Protein 5VRQ (pdb70)

Secondary structure (P-SEA, 3-state):
caaaaaaaccccaaaaaaaaaaaaaaccccccbbbbccccccccaaaaaaacccaaaaaaaaaaccccccccaaaaaaaaacaaaaaaaaaccccaaaaaaaaaacccccccccccccccaaaaaaaaccaaaaaaaaaaccccccccccccccccccaaaaaaaaccaaaaaaaaaaccccccccccccccaaaaaaaacaaaaaaaaacccccccccccccccccccccccaaaaaaaaaccccaaaaaaaaaaaaaaacccccccaaaaaaaaaccaaaaaaaaaaacccccaaaaaaaaaacccccccccccccc

B-factor: mean 91.23, std 25.65, range [36.86, 175.73]

Solvent-accessible surface area: 15460 Å² total; per-residue (Å²): 120,29,32,69,52,14,69,70,34,98,77,63,105,82,56,8,28,64,67,0,51,61,61,44,90,90,63,96,86,22,7,31,39,80,51,143,12,96,130,44,48,91,30,3,1,8,7,27,18,7,101,94,152,120,84,57,46,12,0,50,48,2,16,76,91,27,92,66,14,33,35,21,52,2,3,7,44,0,9,84,84,48,20,48,80,1,0,35,68,4,0,63,100,157,83,26,56,52,60,15,65,49,37,37,85,104,180,151,15,65,11,56,40,102,24,80,179,32,72,6,1,4,2,8,0,0,57,41,78,24,68,80,0,0,8,2,0,2,18,85,124,17,90,6,80,29,47,4,100,96,53,114,80,157,30,73,20,19,3,2,3,2,0,0,50,43,47,10,27,65,0,0,38,0,0,19,63,64,45,15,69,20,81,55,32,16,46,104,90,139,1,8,0,0,1,2,0,0,83,64,14,19,22,85,0,0,27,8,0,0,110,27,94,52,174,58,0,31,22,153,37,40,10,68,68,114,144,70,107,82,7,22,12,1,1,10,7,0,0,77,50,26,82,83,82,137,44,21,71,72,0,19,44,0,0,0,25,0,0,5,38,38,4,106,12,0,128,64,120,56,19,73,89,75,1,54,90,54,45,121,46,2,42,55,14,1,33,100,20,17,79,106,24,91,124,23,32,93,55,3,18,114,45,0,103,118,95,12,3,64,106,17,28,124,92,12,137,140,126

Radius of gyration: 25.41 Å; Cα contacts (8 Å, |Δi|>4): 460; chains: 1; bounding box: 63×43×69 Å

Nearest PDB structures (foldseek):
  5vrq-assembly1_A-2  TM=1.003E+00  e=3.145E-48  Legionella pneumophila subsp. pneumophila str. Philadelphia 1
  1nfi-assembly2_E  TM=7.264E-01  e=3.271E-04  Homo sapiens
  8y1u-assembly1_A  TM=4.929E-01  e=4.735E-04  Homo sapiens
  4g8k-assembly1_A  TM=4.024E-01  e=1.793E-04  Homo sapiens
  7ptx-assembly1_A  TM=5.657E-01  e=7.245E-03  Latrodectus tredecimguttatus

Sequence (319 aa):
FVSEMNKILQMELEQFKEFIQKKLEEDKNYLEKLFWLPNGSQMTVLNYLIEQYDLLAKIDFVLHEAKDVNVGEPLHQAIVAGKISLALHLLGVTDVLSILSKVRKKIFFDVDKRDGYGRTLLSLALDAKRQELLIAILARNPIVHATTLRSSAYVPFQPIHQAVVLDYAEGITLLASMGAQLTNPLGSMRDTPVILAARLGKINALAALLELPTQSLSLESENNHLDKQTGHTAVEELCERMANENDKADALRGIAMLICRGAEPPRNEKMRNLLSSNRVAFLKAVSTYLADKPQLVDAFVERCHLSALHNIVYSIRHL

InterPro domains:
  IPR036770 Ankyrin repeat-containing domain superfamily [G3DSA:1.25.40.20] (7-266)
  IPR036770 Ankyrin repeat-containing domain superfamily [SSF48403] (87-248)

Structure (mmCIF, N/CA/C/O backbone):
data_5VRQ
#
_entry.id   5VRQ
#
_cell.length_a   78.705
_cell.length_b   78.705
_cell.length_c   156.321
_cell.angle_alpha   90.00
_cell.angle_beta   90.00
_cell.angle_gamma   90.00
#
_symmetry.space_group_name_H-M   'P 43 21 2'
#
loop_
_entity.id
_entity.type
_entity.pdbx_description
1 polymer 'Ankyrin repeat-containing protein'
2 water water
#
loop_
_atom_site.group_PDB
_atom_site.id
_atom_site.type_symbol
_atom_site.label_atom_id
_atom_site.label_alt_id
_atom_site.label_comp_id
_atom_site.label_asym_id
_atom_site.label_entity_id
_atom_site.label_seq_id
_atom_site.pdbx_PDB_ins_code
_atom_site.Cartn_x
_atom_site.Cartn_y
_atom_site.Cartn_z
_atom_site.occupancy
_atom_site.B_iso_or_equiv
_atom_site.auth_seq_id
_atom_site.auth_comp_id
_atom_site.auth_asym_id
_atom_site.auth_atom_id
_atom_site.pdbx_PDB_model_num
ATOM 1 N N . PHE A 1 26 ? -46.181 43.961 26.898 1.00 94.93 3 PHE A N 1
ATOM 2 C CA . PHE A 1 26 ? -47.151 42.943 27.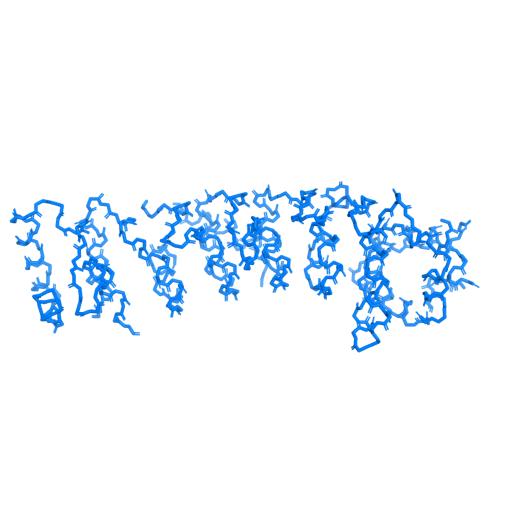283 1.00 106.99 3 PHE A CA 1
ATOM 3 C C . PHE A 1 26 ? -46.763 41.584 26.720 1.00 119.27 3 PHE A C 1
ATOM 4 O O . PHE A 1 26 ? -46.703 40.596 27.451 1.00 127.37 3 PHE A O 1
ATOM 6 N N . VAL A 1 27 ? -46.493 41.552 25.413 1.00 115.10 4 VAL A N 1
ATOM 7 C CA . VAL A 1 27 ? -46.233 40.289 24.725 1.00 106.18 4 VAL A CA 1
ATOM 8 C C . VAL A 1 27 ? -45.031 39.584 25.335 1.00 107.92 4 VAL A C 1
ATOM 9 O O . VAL A 1 27 ? -45.112 38.414 25.726 1.00 111.87 4 VAL A O 1
ATOM 13 N N . SER A 1 28 ? -43.897 40.281 25.411 1.00 107.28 5 SER A N 1
ATOM 14 C CA . SER A 1 28 ? -42.677 39.721 25.980 1.00 107.21 5 SER A CA 1
ATOM 15 C C . SER A 1 28 ? -42.959 39.113 27.346 1.00 116.74 5 SER A C 1
ATOM 16 O O . SER A 1 28 ? -42.939 37.885 27.497 1.00 129.44 5 SER A O 1
ATOM 19 N N . GLU A 1 29 ? -43.254 39.970 28.329 1.00 103.32 6 GLU A N 1
ATOM 20 C CA . GLU A 1 29 ? -43.577 39.535 29.683 1.00 97.12 6 GLU A CA 1
ATOM 21 C C . GLU A 1 29 ? -44.504 38.325 29.683 1.00 113.68 6 GLU A C 1
ATOM 22 O O . GLU A 1 29 ? -44.131 37.243 30.153 1.00 124.95 6 GLU A O 1
ATOM 24 N N . MET A 1 30 ? -45.708 38.493 29.128 1.00 112.02 7 MET A N 1
ATOM 25 C CA . MET A 1 30 ? -46.661 37.391 29.033 1.00 112.71 7 MET A CA 1
ATOM 26 C C . MET A 1 30 ? -46.010 36.152 28.432 1.00 118.69 7 MET A C 1
ATOM 27 O O . MET A 1 30 ? -46.021 35.073 29.035 1.00 128.92 7 MET A O 1
ATOM 30 N N . ASN A 1 31 ? -45.408 36.298 27.247 1.00 107.33 8 ASN A N 1
ATOM 31 C CA . ASN A 1 31 ? -44.773 35.147 26.616 1.00 92.90 8 ASN A CA 1
ATOM 32 C C . ASN A 1 31 ? -43.600 34.652 27.450 1.00 102.79 8 ASN A C 1
ATOM 33 O O . ASN A 1 31 ? -43.363 33.441 27.544 1.00 108.34 8 ASN A O 1
ATOM 38 N N . LYS A 1 32 ? -42.864 35.573 28.078 1.00 108.08 9 LYS A N 1
ATOM 39 C CA . LYS A 1 32 ? -41.818 35.156 29.005 1.00 102.00 9 LYS A CA 1
ATOM 40 C C . LYS A 1 32 ? -42.420 34.401 30.180 1.00 96.44 9 LYS A C 1
ATOM 41 O O . LYS A 1 32 ? -41.856 33.400 30.642 1.00 108.88 9 LYS A O 1
ATOM 44 N N . ILE A 1 33 ? -43.588 34.846 30.653 1.00 98.12 10 ILE A N 1
ATOM 45 C CA . ILE A 1 33 ? -44.285 34.134 31.714 1.00 107.64 10 ILE A CA 1
ATOM 46 C C . ILE A 1 33 ? -44.712 32.750 31.256 1.00 111.81 10 ILE A C 1
ATOM 47 O O . ILE A 1 33 ? -45.016 31.888 32.088 1.00 103.00 10 ILE A O 1
ATOM 49 N N . LEU A 1 34 ? -44.735 32.509 29.946 1.00 119.30 11 LEU A N 1
ATOM 50 C CA . LEU A 1 34 ? -45.022 31.184 29.415 1.00 121.81 11 LEU A CA 1
ATOM 51 C C . LEU A 1 34 ? -43.841 30.233 29.540 1.00 139.73 11 LEU A C 1
ATOM 52 O O . LEU A 1 34 ? -43.902 29.116 29.014 1.00 139.62 11 LEU A O 1
ATOM 57 N N . GLN A 1 35 ? -42.769 30.650 30.217 1.00 149.76 12 GLN A N 1
ATOM 58 C CA . GLN A 1 35 ? -41.741 29.721 30.681 1.00 143.91 12 GLN A CA 1
ATOM 59 C C . GLN A 1 35 ? -42.217 29.053 31.975 1.00 137.13 12 GLN A C 1
ATOM 60 O O . GLN A 1 35 ? -41.600 29.149 33.036 1.00 134.97 12 GLN A O 1
ATOM 62 N N . MET A 1 36 ? -43.357 28.369 31.862 1.00 131.48 13 MET A N 1
ATOM 63 C CA . MET A 1 36 ? -44.051 27.812 33.017 1.00 116.02 13 MET A CA 1
ATOM 64 C C . MET A 1 36 ? -44.107 26.289 32.960 1.00 125.44 13 MET A C 1
ATOM 65 O O . MET A 1 36 ? -43.082 25.618 33.121 1.00 127.69 13 MET A O 1
ATOM 67 N N . GLU A 1 37 ? -45.299 25.736 32.740 1.00 125.43 14 GLU A N 1
ATOM 68 C CA . GLU A 1 37 ? -45.495 24.295 32.699 1.00 127.87 14 GLU A CA 1
ATOM 69 C C . GLU A 1 37 ? -46.361 23.942 31.497 1.00 133.83 14 GLU A C 1
ATOM 70 O O . GLU A 1 37 ? -46.973 24.807 30.866 1.00 134.27 14 GLU A O 1
ATOM 72 N N . LEU A 1 38 ? -46.419 22.643 31.192 1.00 140.23 15 LEU A N 1
ATOM 73 C CA . LEU A 1 38 ? -47.020 22.189 29.941 1.00 140.70 15 LEU A CA 1
ATOM 74 C C . LEU A 1 38 ? -48.544 22.257 29.984 1.00 139.96 15 LEU A C 1
ATOM 75 O O . LEU A 1 38 ? -49.168 22.847 29.095 1.00 138.80 15 LEU A O 1
ATOM 80 N N . GLU A 1 39 ? -49.164 21.647 30.997 1.00 142.48 16 GLU A N 1
ATOM 81 C CA . GLU A 1 39 ? -50.622 21.666 31.081 1.00 150.72 16 GLU A CA 1
ATOM 82 C C . GLU A 1 39 ? -51.143 23.086 31.277 1.00 161.82 16 GLU A C 1
ATOM 83 O O . GLU A 1 39 ? -52.156 23.474 30.681 1.00 162.28 16 GLU A O 1
ATOM 85 N N . GLN A 1 40 ? -50.454 23.879 32.102 1.00 169.71 17 GLN A N 1
ATOM 86 C CA . GLN A 1 40 ? -50.845 25.270 32.304 1.00 174.93 17 GLN A CA 1
ATOM 87 C C . GLN A 1 40 ? -50.691 26.090 31.029 1.00 175.09 17 GLN A C 1
ATOM 88 O O . GLN A 1 40 ? -51.481 27.009 30.788 1.00 175.73 17 GLN A O 1
ATOM 90 N N . PHE A 1 41 ? -49.685 25.779 30.208 1.00 172.29 18 PHE A N 1
ATOM 91 C CA . PHE A 1 41 ? -49.536 26.461 28.925 1.00 148.71 18 PHE A CA 1
ATOM 92 C C . PHE A 1 41 ? -50.723 26.178 28.016 1.00 135.99 18 PHE A C 1
ATOM 93 O O . PHE A 1 41 ? -51.351 27.104 27.489 1.00 139.89 18 PHE A O 1
ATOM 101 N N . LYS A 1 42 ? -51.042 24.897 27.819 1.00 136.93 19 LYS A N 1
ATOM 102 C CA . LYS A 1 42 ? -52.162 24.537 26.957 1.00 145.62 19 LYS A CA 1
ATOM 103 C C . LYS A 1 42 ? -53.467 25.134 27.469 1.00 151.17 19 LYS A C 1
ATOM 104 O O . LYS A 1 42 ? -54.289 25.615 26.679 1.00 147.81 19 LYS A O 1
ATOM 106 N N . GLU A 1 43 ? -53.668 25.129 28.789 1.00 156.16 20 GLU A N 1
ATOM 107 C CA . GLU A 1 43 ? -54.892 25.694 29.352 1.00 159.31 20 GLU A CA 1
ATOM 108 C C . GLU A 1 43 ? -54.966 27.199 29.118 1.00 153.91 20 GLU A C 1
ATOM 109 O O . GLU A 1 43 ? -55.979 27.712 28.627 1.00 145.25 20 GLU A O 1
ATOM 111 N N . PHE A 1 44 ? -53.899 27.922 29.467 1.00 155.60 21 PHE A N 1
ATOM 112 C CA . PHE A 1 44 ? -53.880 29.373 29.299 1.00 150.82 21 PHE A CA 1
ATOM 113 C C . PHE A 1 44 ? -54.093 29.764 27.842 1.00 133.85 21 PHE A C 1
ATOM 114 O O . PHE A 1 44 ? -54.977 30.569 27.521 1.00 134.52 21 PHE A O 1
ATOM 122 N N . ILE A 1 45 ? -53.285 29.201 26.943 1.00 124.34 22 ILE A N 1
ATOM 123 C CA . ILE A 1 45 ? -53.385 29.572 25.538 1.00 129.89 22 ILE A CA 1
ATOM 124 C C . ILE A 1 45 ? -54.722 29.129 24.962 1.00 121.12 22 ILE A C 1
ATOM 125 O O . ILE A 1 45 ? -55.236 29.750 24.025 1.00 115.38 22 ILE A O 1
ATOM 130 N N . GLN A 1 46 ? -55.323 28.073 25.519 1.00 125.91 23 GLN A N 1
ATOM 131 C CA . GLN A 1 46 ? -56.682 27.718 25.126 1.00 128.30 23 GLN A CA 1
ATOM 132 C C . GLN A 1 46 ? -57.675 28.787 25.567 1.00 122.24 23 GLN A C 1
ATOM 133 O O . GLN A 1 46 ? -58.633 29.087 24.845 1.00 114.97 23 GLN A O 1
ATOM 136 N N . LYS A 1 47 ? -57.462 29.374 26.748 1.00 123.12 24 LYS A N 1
ATOM 137 C CA . LYS A 1 47 ? -58.289 30.500 27.163 1.00 115.71 24 LYS A CA 1
ATOM 138 C C . LYS A 1 47 ? -58.092 31.698 26.243 1.00 111.58 24 LYS A C 1
ATOM 139 O O . LYS A 1 47 ? -59.031 32.471 26.020 1.00 97.23 24 LYS A O 1
ATOM 141 N N . LYS A 1 48 ? -56.885 31.865 25.695 1.00 108.14 25 LYS A N 1
ATOM 142 C CA . LYS A 1 48 ? -56.673 32.911 24.700 1.00 109.62 25 LYS A CA 1
ATOM 143 C C . LYS A 1 48 ? -57.412 32.601 23.401 1.00 106.36 25 LYS A C 1
ATOM 144 O O . LYS A 1 48 ? -57.980 33.504 22.775 1.00 89.64 25 LYS A O 1
ATOM 150 N N . LEU A 1 49 ? -57.410 31.332 22.975 1.00 112.72 26 LEU A N 1
ATOM 151 C CA . LEU A 1 49 ? -58.192 30.942 21.802 1.00 124.07 26 LEU A CA 1
ATOM 152 C C . LEU A 1 49 ? -59.677 31.205 22.015 1.00 121.20 26 LEU A C 1
ATOM 153 O O . LEU A 1 49 ? -60.377 31.637 21.091 1.00 120.61 26 LEU A O 1
ATOM 158 N N . GLU A 1 50 ? -60.178 30.947 23.225 1.00 122.98 27 GLU A N 1
ATOM 159 C CA . GLU A 1 50 ? -61.581 31.218 23.517 1.00 120.33 27 GLU A CA 1
ATOM 160 C C . GLU A 1 50 ? -61.864 32.715 23.497 1.00 116.07 27 GLU A C 1
ATOM 161 O O . GLU A 1 50 ? -62.846 33.163 22.895 1.00 118.39 27 GLU A O 1
ATOM 163 N N . GLU A 1 51 ? -61.007 33.505 24.149 1.00 113.82 28 GLU A N 1
ATOM 164 C CA . GLU A 1 51 ? -61.204 34.951 24.167 1.00 111.94 28 GLU A CA 1
ATOM 165 C C . GLU A 1 51 ? -61.024 35.551 22.779 1.00 118.75 28 GLU A C 1
ATOM 166 O O . GLU A 1 51 ? -61.754 36.473 22.395 1.00 114.89 28 GLU A O 1
ATOM 168 N N . ASP A 1 52 ? -60.068 35.039 22.009 1.00 130.32 29 ASP A N 1
ATOM 169 C CA . ASP A 1 52 ? -59.752 35.582 20.690 1.00 140.64 29 ASP A CA 1
ATOM 170 C C . ASP A 1 52 ? -59.608 34.430 19.702 1.00 123.21 29 ASP A C 1
ATOM 171 O O . ASP A 1 52 ? -58.574 33.755 19.671 1.00 114.69 29 ASP A O 1
ATOM 176 N N . LYS A 1 53 ? -60.644 34.201 18.900 1.00 117.49 30 LYS A N 1
ATOM 177 C CA . LYS A 1 53 ? -60.471 33.384 17.710 1.00 106.31 30 LYS A CA 1
ATOM 178 C C . LYS A 1 53 ? -59.464 34.063 16.790 1.00 118.77 30 LYS A C 1
ATOM 179 O O . LYS A 1 53 ? -59.496 35.282 16.607 1.00 126.95 30 LYS A O 1
ATOM 182 N N . ASN A 1 54 ? -58.554 33.260 16.229 1.00 116.09 31 ASN A N 1
ATOM 183 C CA . ASN A 1 54 ? -57.427 33.737 15.419 1.00 120.07 31 ASN A CA 1
ATOM 184 C C . ASN A 1 54 ? -56.389 34.456 16.279 1.00 105.48 31 ASN A C 1
ATOM 185 O O . ASN A 1 54 ? -55.813 35.463 15.864 1.00 97.96 31 ASN A O 1
ATOM 190 N N . TYR A 1 55 ? -56.144 33.938 17.485 1.00 108.46 32 TYR A N 1
ATOM 191 C CA . TYR A 1 55 ? -55.112 34.509 18.345 1.00 100.81 32 TYR A CA 1
ATOM 192 C C . TYR A 1 55 ? -53.719 34.039 17.951 1.00 106.09 32 TYR A C 1
ATOM 193 O O . TYR A 1 55 ? -52.746 34.783 18.120 1.00 110.02 32 TYR A O 1
ATOM 202 N N . LEU A 1 56 ? -53.601 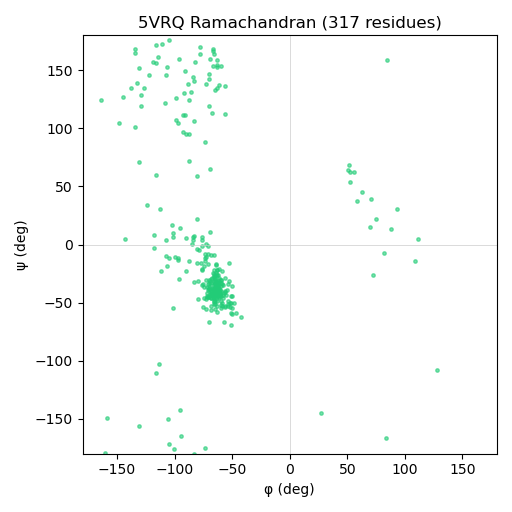32.820 17.431 1.00 103.23 33 LEU A N 1
ATOM 203 C CA . LEU A 1 56 ? -52.306 32.268 17.061 1.00 94.92 33 LEU A CA 1
ATOM 204 C C . LEU A 1 56 ? -51.845 32.703 15.678 1.00 95.53 33 LEU A C 1
ATOM 205 O O . LEU A 1 56 ? -50.793 32.243 15.221 1.00 79.51 33 LEU A O 1
ATOM 210 N N . GLU A 1 57 ? -52.600 33.568 15.006 1.00 103.25 34 GLU A N 1
ATOM 211 C CA . GLU A 1 57 ? -52.215 34.094 13.707 1.00 98.15 34 GLU A CA 1
ATOM 212 C C . GLU A 1 57 ? -52.021 35.601 13.718 1.00 92.19 34 GLU A C 1
ATOM 213 O O . GLU A 1 57 ? -51.647 36.171 12.686 1.00 104.90 34 GLU A O 1
ATOM 219 N N . LYS A 1 58 ? -52.265 36.262 14.845 1.00 94.95 35 LYS A N 1
ATOM 220 C CA . LYS A 1 58 ? -52.018 37.689 14.972 1.00 91.69 35 LYS A CA 1
ATOM 221 C C . LYS A 1 58 ? -50.583 37.920 15.426 1.00 87.57 35 LYS A C 1
ATOM 222 O O . LYS A 1 58 ? -50.069 37.205 16.291 1.00 99.30 35 LYS A O 1
ATOM 224 N N . LEU A 1 59 ? -49.936 38.913 14.828 1.00 84.03 36 LEU A N 1
ATOM 225 C CA . LEU A 1 59 ? -48.574 39.264 15.197 1.00 85.09 36 LEU A CA 1
ATOM 226 C C . LEU A 1 59 ? -48.589 40.331 16.283 1.00 79.57 36 LEU A C 1
ATOM 227 O O . LEU A 1 59 ? -49.499 41.161 16.355 1.00 72.06 36 LEU A O 1
ATOM 232 N N . PHE A 1 60 ? -47.565 40.303 17.130 1.00 79.92 37 PHE A N 1
ATOM 233 C CA . PHE A 1 60 ? -47.524 41.138 18.317 1.00 66.62 37 PHE A CA 1
ATOM 234 C C . PHE A 1 60 ? -46.188 41.860 18.417 1.00 81.10 37 PHE A C 1
ATOM 235 O O . PHE A 1 60 ? -45.156 41.367 17.957 1.00 73.25 37 PHE A O 1
ATOM 243 N N . TRP A 1 61 ? -46.226 43.028 19.053 1.00 88.35 38 TRP A N 1
ATOM 244 C CA . TRP A 1 61 ? -45.115 43.968 19.027 1.00 77.60 38 TRP A CA 1
ATOM 245 C C . TRP A 1 61 ? -44.071 43.630 20.086 1.00 86.08 38 TRP A C 1
ATOM 246 O O . TRP A 1 61 ? -44.401 43.189 21.191 1.00 97.03 38 TRP A O 1
ATOM 257 N N . LEU A 1 62 ? -42.808 43.846 19.737 1.00 79.97 39 LEU A N 1
ATOM 258 C CA . LEU A 1 62 ? -41.661 43.638 20.604 1.00 73.53 39 LEU A CA 1
ATOM 259 C C . LEU A 1 62 ? -40.923 44.956 20.811 1.00 90.29 39 LEU A C 1
ATOM 260 O O . LEU A 1 62 ? -41.022 45.865 19.980 1.00 110.15 39 LEU A O 1
ATOM 265 N N . PRO A 1 63 ? -40.156 45.091 21.916 1.00 90.02 40 PRO A N 1
ATOM 266 C CA . PRO A 1 63 ? -39.565 46.395 22.266 1.00 99.55 40 PRO A CA 1
ATOM 267 C C . PRO A 1 63 ? -38.762 47.069 21.162 1.00 106.47 40 PRO A C 1
ATOM 268 O O . PRO A 1 63 ? -38.488 48.271 21.232 1.00 108.81 40 PRO A O 1
ATOM 272 N N . ASN A 1 64 ? -38.388 46.314 20.135 1.00 101.85 41 ASN A N 1
ATOM 273 C CA . ASN A 1 64 ? -37.511 46.816 19.091 1.00 108.68 41 ASN A CA 1
ATOM 274 C C . ASN A 1 64 ? -38.257 47.306 17.860 1.00 99.87 41 ASN A C 1
ATOM 275 O O . ASN A 1 64 ? -37.650 47.968 17.012 1.00 99.95 41 ASN A O 1
ATOM 280 N N . GLY A 1 65 ? -39.545 46.997 17.739 1.00 89.56 42 GLY A N 1
ATOM 281 C CA . GLY A 1 65 ? -40.319 47.287 16.553 1.00 70.28 42 GLY A CA 1
ATOM 282 C C . GLY A 1 65 ? -40.678 46.062 15.744 1.00 77.02 42 GLY A C 1
ATOM 283 O O . GLY A 1 65 ? -41.551 46.146 14.869 1.00 103.75 42 GLY A O 1
ATOM 284 N N . SER A 1 66 ? -40.029 44.931 16.007 1.00 64.47 43 SER A N 1
ATOM 285 C CA . SER A 1 66 ? -40.365 43.690 15.333 1.00 68.73 43 SER A CA 1
ATOM 286 C C . SER A 1 66 ? -41.738 43.197 15.782 1.00 81.22 43 SER A C 1
ATOM 287 O O . SER A 1 66 ? -42.255 43.582 16.835 1.00 81.78 43 SER A O 1
ATOM 290 N N . GLN A 1 67 ? -42.331 42.335 14.960 1.00 85.81 44 GLN A N 1
ATOM 291 C CA . GLN A 1 67 ? -43.644 41.770 15.235 1.00 69.76 44 GLN A CA 1
ATOM 292 C C . GLN A 1 67 ? -43.572 40.257 15.100 1.00 76.09 44 GLN A C 1
ATOM 293 O O . GLN A 1 67 ? -43.098 39.742 14.082 1.00 63.94 44 GLN A O 1
ATOM 299 N N . MET A 1 68 ? -44.043 39.550 16.126 1.00 81.17 45 MET A N 1
ATOM 300 C CA . MET A 1 68 ? -44.000 38.097 16.160 1.00 72.87 45 MET A CA 1
ATOM 301 C C . MET A 1 68 ? -45.338 37.537 16.619 1.00 68.85 45 MET A C 1
ATOM 302 O O . MET A 1 68 ? -46.182 38.247 17.170 1.00 75.18 45 MET A O 1
ATOM 307 N N . THR A 1 69 ? -45.515 36.242 16.381 1.00 61.77 46 THR A N 1
ATOM 308 C CA . THR A 1 69 ? -46.618 35.482 16.939 1.00 83.84 46 THR A CA 1
ATOM 309 C C . THR A 1 69 ? -46.119 34.692 18.146 1.00 90.01 46 THR A C 1
ATOM 310 O O . THR A 1 69 ? -44.963 34.804 18.561 1.00 89.54 46 THR A O 1
ATOM 314 N N . VAL A 1 70 ? -47.007 33.881 18.721 1.00 83.35 47 VAL A N 1
ATOM 315 C CA . VAL A 1 70 ? -46.591 33.013 19.817 1.00 93.24 47 VAL A CA 1
ATOM 316 C C . VAL A 1 70 ? -45.593 31.976 19.318 1.00 86.13 47 VAL A C 1
ATOM 317 O O . VAL A 1 70 ? -44.587 31.689 19.980 1.00 79.95 47 VAL A O 1
ATOM 321 N N . LEU A 1 71 ? -45.845 31.413 18.134 1.00 81.42 48 LEU A N 1
ATOM 322 C CA . LEU A 1 71 ? -44.927 30.434 17.563 1.00 81.68 48 LEU A CA 1
ATOM 323 C C . LEU A 1 71 ? -43.575 31.062 17.245 1.00 79.72 48 LEU A C 1
ATOM 324 O O . LEU A 1 71 ? -42.525 30.473 17.532 1.00 84.33 48 LEU A O 1
ATOM 329 N N . ASN A 1 72 ? -43.581 32.258 16.653 1.00 65.85 49 ASN A N 1
ATOM 330 C CA . ASN A 1 72 ? -42.327 32.942 16.350 1.00 67.05 49 ASN A CA 1
ATOM 331 C C . ASN A 1 72 ? -41.513 33.185 17.614 1.00 79.52 49 ASN A C 1
ATOM 332 O O . ASN A 1 72 ? -40.323 32.855 17.671 1.00 84.59 49 ASN A O 1
ATOM 337 N N . TYR A 1 73 ? -42.141 33.758 18.644 1.00 85.35 50 TYR A N 1
ATOM 338 C CA . TYR A 1 73 ? -41.412 34.037 19.875 1.00 88.72 50 TYR A CA 1
ATOM 339 C C . TYR A 1 73 ? -40.942 32.755 20.548 1.00 95.69 50 TYR A C 1
ATOM 340 O O . TYR A 1 73 ? -39.896 32.749 21.207 1.00 99.54 50 TYR A O 1
ATOM 349 N N . LEU A 1 74 ? -41.698 31.664 20.400 1.00 94.41 51 LEU A N 1
ATOM 350 C CA . LEU A 1 74 ? -41.225 30.376 20.898 1.00 94.71 51 LEU A CA 1
ATOM 351 C C . LEU A 1 74 ? -39.963 29.937 20.166 1.00 102.13 51 LEU A C 1
ATOM 352 O O . LEU A 1 74 ? -39.015 29.443 20.787 1.00 99.01 51 LEU A O 1
ATOM 357 N N . ILE A 1 75 ? -39.929 30.122 18.845 1.00 102.92 52 ILE A N 1
ATOM 358 C CA . ILE A 1 75 ? -38.779 29.672 18.066 1.00 91.12 52 ILE A CA 1
ATOM 359 C C . ILE A 1 75 ? -37.556 30.537 18.356 1.00 92.77 52 ILE A C 1
ATOM 360 O O . ILE A 1 75 ? -36.425 30.037 18.407 1.00 107.22 52 ILE A O 1
ATOM 365 N N . GLU A 1 76 ? -37.759 31.841 18.569 1.00 87.82 53 GLU A N 1
ATOM 366 C CA . GLU A 1 76 ? -36.636 32.745 18.796 1.00 91.63 53 GLU A CA 1
ATOM 367 C C . GLU A 1 76 ? -35.856 32.403 20.059 1.00 95.48 53 GLU A C 1
ATOM 368 O O . GLU A 1 76 ? -34.686 32.784 20.174 1.00 93.61 53 GLU A O 1
ATOM 374 N N . GLN A 1 77 ? -36.472 31.700 21.005 1.00 102.18 54 GLN A N 1
ATOM 375 C CA . GLN A 1 77 ? -35.805 31.263 22.226 1.00 108.13 54 GLN A CA 1
ATOM 376 C C . GLN A 1 77 ? -35.395 29.806 22.043 1.00 111.08 54 GLN A C 1
ATOM 377 O O . GLN A 1 77 ? -36.245 28.911 22.049 1.00 107.36 54 GLN A O 1
ATOM 383 N N . TYR A 1 78 ? -34.097 29.572 21.871 1.00 118.28 55 TYR A N 1
ATOM 384 C CA . TYR A 1 78 ? -33.595 28.223 21.634 1.00 122.26 55 TYR A CA 1
ATOM 385 C C . TYR A 1 78 ? -32.089 28.140 21.868 1.00 125.43 55 TYR A C 1
ATOM 386 O O . TYR A 1 78 ? -31.405 27.300 21.282 1.00 116.01 55 TYR A O 1
ATOM 395 N N . ASP A 1 91 ? -40.061 20.621 27.921 1.00 128.92 68 ASP A N 1
ATOM 396 C CA . ASP A 1 91 ? -39.289 21.271 26.869 1.00 125.99 68 ASP A CA 1
ATOM 397 C C . ASP A 1 91 ? -40.174 22.196 26.042 1.00 124.28 68 ASP A C 1
ATOM 398 O O . ASP A 1 91 ? -41.380 21.977 25.926 1.00 131.09 68 ASP A O 1
ATOM 400 N N . LEU A 1 92 ? -39.557 23.232 25.466 1.00 129.68 69 LEU A N 1
ATOM 401 C CA . LEU A 1 92 ? -40.287 24.167 24.617 1.00 124.73 69 LEU A CA 1
ATOM 402 C C . LEU A 1 92 ? -40.946 23.466 23.437 1.00 119.61 69 LEU A C 1
ATOM 403 O O . LEU A 1 92 ? -41.927 23.982 22.881 1.00 124.17 69 LEU A O 1
ATOM 408 N N . LEU A 1 93 ? -40.428 22.298 23.052 1.00 112.80 70 LEU A N 1
ATOM 409 C CA . LEU A 1 93 ? -40.885 21.591 21.865 1.00 119.50 70 LEU A CA 1
ATOM 410 C C . LEU A 1 93 ? -42.378 21.308 21.924 1.00 120.90 70 LEU A C 1
ATOM 411 O O . LEU A 1 93 ? -43.132 21.891 21.148 1.00 114.09 70 LEU A O 1
ATOM 416 N N . ALA A 1 94 ? -42.818 20.447 22.850 1.00 124.70 71 ALA A N 1
ATOM 417 C CA . ALA A 1 94 ? -44.225 20.051 22.905 1.00 122.81 71 ALA A CA 1
ATOM 418 C C . ALA A 1 94 ? -45.172 21.245 22.951 1.00 119.72 71 ALA A C 1
ATOM 419 O O . ALA A 1 94 ? -46.293 21.168 22.431 1.00 130.05 71 ALA A O 1
ATOM 421 N N . LYS A 1 95 ? -44.746 22.354 23.560 1.00 110.00 72 LYS A N 1
ATOM 422 C CA . LYS A 1 95 ? -45.543 23.576 23.503 1.00 107.40 72 LYS A CA 1
ATOM 423 C C . LYS A 1 95 ? -45.617 24.109 22.077 1.00 106.02 72 LYS A C 1
ATOM 424 O O . LYS A 1 95 ? -46.698 24.471 21.590 1.00 111.45 72 LYS A O 1
ATOM 426 N N . ILE A 1 96 ? -44.472 24.161 21.389 1.00 95.35 73 ILE A N 1
ATOM 427 C CA . ILE A 1 96 ? -44.468 24.544 19.979 1.00 92.61 73 ILE A CA 1
ATOM 428 C C . ILE A 1 96 ? -45.378 23.624 19.173 1.00 113.04 73 ILE A C 1
ATOM 429 O O . ILE A 1 96 ? -46.141 24.078 18.313 1.00 105.68 73 ILE A O 1
ATOM 434 N N . ASP A 1 97 ? -45.326 22.319 19.455 1.00 125.47 74 ASP A N 1
ATOM 435 C CA . ASP A 1 97 ? -46.143 21.349 18.737 1.00 128.31 74 ASP A CA 1
ATOM 436 C C . ASP A 1 97 ? -47.625 21.556 19.005 1.00 122.45 74 ASP A C 1
ATOM 437 O O . ASP A 1 97 ? -48.456 21.282 18.132 1.00 113.06 74 ASP A O 1
ATOM 442 N N . PHE A 1 98 ? -47.980 22.024 20.203 1.00 128.54 75 PHE A N 1
ATOM 443 C CA . PHE A 1 98 ? -49.382 22.320 20.477 1.00 129.45 75 PHE A CA 1
ATOM 444 C C . PHE A 1 98 ? -49.829 23.569 19.730 1.00 122.57 75 PHE A C 1
ATOM 445 O O . PHE A 1 98 ? -50.911 23.591 19.127 1.00 115.38 75 PHE A O 1
ATOM 453 N N . VAL A 1 99 ? -49.009 24.626 19.764 1.00 123.62 76 VAL A N 1
ATOM 454 C CA . VAL A 1 99 ? -49.322 25.830 18.997 1.00 115.57 76 VAL A CA 1
ATOM 455 C C . VAL A 1 99 ? -49.497 25.483 17.523 1.00 113.66 76 VAL A C 1
ATOM 456 O O . VAL A 1 99 ? -50.390 26.009 16.847 1.00 112.14 76 VAL A O 1
ATOM 460 N N . LEU A 1 100 ? -48.656 24.584 17.008 1.00 99.16 77 LEU A N 1
ATOM 461 C CA . LEU A 1 100 ? -48.857 24.052 15.664 1.00 95.37 77 LEU A CA 1
ATOM 462 C C . LEU A 1 100 ? -50.193 23.329 15.554 1.00 106.65 77 LEU A C 1
ATOM 463 O O . LEU A 1 100 ? -50.915 23.485 14.562 1.00 117.00 77 LEU A O 1
ATOM 468 N N . HIS A 1 101 ? -50.539 22.537 16.571 1.00 102.96 78 HIS A N 1
ATOM 469 C CA . HIS A 1 101 ? -51.683 21.638 16.464 1.00 100.00 78 HIS A CA 1
ATOM 470 C C . HIS A 1 101 ? -52.999 22.403 16.409 1.00 99.45 78 HIS A C 1
ATOM 471 O O . HIS A 1 101 ? -53.889 22.056 15.622 1.00 97.45 78 HIS A O 1
ATOM 473 N N . GLU A 1 102 ? -53.149 23.443 17.229 1.00 92.13 79 GLU A N 1
ATOM 474 C CA . GLU A 1 102 ? -54.429 24.141 17.280 1.00 91.97 79 GLU A CA 1
ATOM 475 C C . GLU A 1 102 ? -54.319 25.585 16.805 1.00 97.26 79 GLU A C 1
ATOM 476 O O . GLU A 1 102 ? -54.631 26.515 17.556 1.00 103.97 79 GLU A O 1
ATOM 482 N N . ALA A 1 103 ? -53.894 25.782 15.559 1.00 98.47 80 ALA A N 1
ATOM 483 C CA . ALA A 1 103 ? -53.821 27.105 14.956 1.00 93.12 80 ALA A CA 1
ATOM 484 C C . ALA A 1 103 ? -54.456 27.064 13.574 1.00 85.51 80 ALA A C 1
ATOM 485 O O . ALA A 1 103 ? -54.258 26.107 12.820 1.00 88.38 80 ALA A O 1
ATOM 487 N N . LYS A 1 104 ? -55.223 28.108 13.249 1.00 91.98 81 LYS A N 1
ATOM 488 C CA . LYS A 1 104 ? -55.923 28.138 11.968 1.00 98.53 81 LYS A CA 1
ATOM 489 C C . LYS A 1 104 ? -54.942 28.186 10.804 1.00 104.80 81 LYS A C 1
ATOM 490 O O . LYS A 1 104 ? -55.166 27.552 9.767 1.00 114.18 81 LYS A O 1
ATOM 492 N N . ASP A 1 105 ? -53.852 28.934 10.956 1.00 102.69 82 ASP A N 1
ATOM 493 C CA . ASP A 1 105 ? -52.800 28.989 9.955 1.00 92.06 82 ASP A CA 1
ATOM 494 C C . ASP A 1 105 ? -51.454 28.958 10.660 1.00 87.53 82 ASP A C 1
ATOM 495 O O . ASP A 1 105 ? -51.250 29.656 11.657 1.00 97.17 82 ASP A O 1
ATOM 500 N N . VAL A 1 106 ? -50.542 28.144 10.140 1.00 78.11 83 VAL A N 1
ATOM 501 C CA . VAL A 1 106 ? -49.215 28.007 10.722 1.00 84.81 83 VAL A CA 1
ATOM 502 C C . VAL A 1 106 ? -48.137 28.686 9.885 1.00 79.29 83 VAL A C 1
ATOM 503 O O . VAL A 1 106 ? -47.051 28.968 10.415 1.00 74.75 83 VAL A O 1
ATOM 507 N N . ASN A 1 107 ? -48.399 28.972 8.608 1.00 70.40 84 ASN A N 1
ATOM 508 C CA . ASN A 1 107 ? -47.431 29.688 7.790 1.00 77.58 84 ASN A CA 1
ATOM 509 C C . ASN A 1 107 ? -47.339 31.164 8.148 1.00 87.96 84 ASN A C 1
ATOM 510 O O . ASN A 1 107 ? -46.416 31.837 7.676 1.00 64.50 84 ASN A O 1
ATOM 515 N N . VAL A 1 108 ? -48.269 31.677 8.959 1.00 96.35 85 VAL A N 1
ATOM 516 C CA . VAL A 1 108 ? -48.238 33.085 9.332 1.00 85.45 85 VAL A CA 1
ATOM 517 C C . VAL A 1 108 ? -46.994 33.362 10.163 1.00 80.28 85 VAL A C 1
ATOM 518 O O . VAL A 1 108 ? -46.667 32.619 11.097 1.00 77.27 85 VAL A O 1
ATOM 522 N N . GLY A 1 109 ? -46.281 34.433 9.812 1.00 65.87 86 GLY A N 1
ATOM 523 C CA . GLY A 1 109 ? -45.005 34.738 10.418 1.00 65.13 86 GLY A CA 1
ATOM 524 C C . GLY A 1 109 ? -43.828 33.982 9.842 1.00 97.38 86 GLY A C 1
ATOM 525 O O . GLY A 1 109 ? -42.684 34.280 10.212 1.00 85.98 86 GLY A O 1
ATOM 526 N N . GLU A 1 110 ? -44.070 33.018 8.947 1.00 97.63 87 GLU A N 1
ATOM 527 C CA . GLU A 1 110 ? -43.048 32.193 8.307 1.00 91.52 87 GLU A CA 1
ATOM 528 C C . GLU A 1 110 ? -42.127 31.569 9.349 1.00 87.97 87 GLU A C 1
ATOM 529 O O . GLU A 1 110 ? -40.944 31.924 9.425 1.00 70.98 87 GLU A O 1
ATOM 535 N N . PRO A 1 111 ? -42.629 30.633 10.161 1.00 93.76 88 PRO A N 1
ATOM 536 C CA . PRO A 1 111 ? -41.792 30.094 11.246 1.00 95.75 88 PRO A CA 1
ATOM 537 C C . PRO A 1 111 ? -40.673 29.200 10.747 1.00 90.38 88 PRO A C 1
ATOM 538 O O . PRO A 1 111 ? -39.561 29.243 11.291 1.00 71.10 88 PRO A O 1
ATOM 542 N N . LEU A 1 112 ? -40.937 28.380 9.730 1.00 81.02 89 LEU A N 1
ATOM 543 C CA . LEU A 1 112 ? -39.893 27.516 9.191 1.00 76.99 89 LEU A CA 1
ATOM 544 C C . LEU A 1 112 ? -38.749 28.340 8.612 1.00 76.54 89 LEU A C 1
ATOM 545 O O . LEU A 1 112 ? -37.572 27.991 8.779 1.00 60.34 89 LEU A O 1
ATOM 550 N N . HIS A 1 113 ? -39.078 29.448 7.943 1.00 76.52 90 HIS A N 1
ATOM 551 C CA . HIS A 1 113 ? -38.049 30.317 7.383 1.00 75.97 90 HIS A CA 1
ATOM 552 C C . HIS A 1 113 ? -37.125 30.852 8.468 1.00 76.06 90 HIS A C 1
ATOM 553 O O . HIS A 1 113 ? -35.899 30.746 8.358 1.00 68.97 90 HIS A O 1
ATOM 560 N N . GLN A 1 114 ? -37.693 31.437 9.528 1.00 74.03 91 GLN A N 1
ATOM 561 C CA . GLN A 1 114 ? -36.852 31.957 10.602 1.00 75.72 91 GLN A CA 1
ATOM 562 C C . GLN A 1 114 ? -36.105 30.838 11.317 1.00 73.84 91 GLN A C 1
ATOM 563 O O . GLN A 1 114 ? -34.997 31.059 11.822 1.00 84.99 91 GLN A O 1
ATOM 569 N N . ALA A 1 115 ? -36.681 29.634 11.355 1.00 75.65 92 ALA A N 1
ATOM 570 C CA . ALA A 1 115 ? -35.981 28.503 11.953 1.00 74.32 92 ALA A CA 1
ATOM 571 C C . ALA A 1 115 ? -34.730 28.151 11.159 1.00 69.56 92 ALA A C 1
ATOM 572 O O . ALA A 1 115 ? -33.675 27.871 11.740 1.00 67.84 92 ALA A O 1
ATOM 574 N N . ILE A 1 116 ? -34.824 28.163 9.828 1.00 79.16 93 ILE A N 1
ATOM 575 C CA . ILE A 1 116 ? -33.654 27.863 9.008 1.00 89.67 93 ILE A CA 1
ATOM 576 C C . ILE A 1 116 ? -32.648 29.007 9.071 1.00 91.09 93 ILE A C 1
ATOM 577 O O . ILE A 1 116 ? -31.439 28.785 9.212 1.00 103.72 93 ILE A O 1
ATOM 582 N N . VAL A 1 117 ? -33.133 30.247 8.965 1.00 78.78 94 VAL A N 1
ATOM 583 C CA . VAL A 1 117 ? -32.243 31.405 8.939 1.00 68.20 94 VAL A CA 1
ATOM 584 C C . VAL A 1 117 ? -31.447 31.494 10.234 1.00 90.69 94 VAL A C 1
ATOM 585 O O . VAL A 1 117 ? -30.228 31.705 10.222 1.00 103.94 94 VAL A O 1
ATOM 589 N N . ALA A 1 118 ? -32.122 31.328 11.373 1.00 91.82 95 ALA A N 1
ATOM 590 C CA . ALA A 1 118 ? -31.427 31.376 12.653 1.00 97.40 95 ALA A CA 1
ATOM 591 C C . ALA A 1 118 ? -30.494 30.191 12.865 1.00 100.11 95 ALA A C 1
ATOM 592 O O . ALA A 1 118 ? -29.719 30.203 13.827 1.00 121.89 95 ALA A O 1
ATOM 594 N N . GLY A 1 119 ? -30.544 29.180 12.002 1.00 91.09 96 GLY A N 1
ATOM 595 C CA . GLY A 1 119 ? -29.665 28.036 12.126 1.00 63.29 96 GLY A CA 1
ATOM 596 C C . GLY A 1 119 ? -30.175 26.921 13.007 1.00 70.60 96 GLY A C 1
ATOM 597 O O . GLY A 1 119 ? -29.393 26.039 13.377 1.00 88.80 96 GLY A O 1
ATOM 598 N N . LYS A 1 120 ? -31.459 26.932 13.363 1.00 79.71 97 LYS A N 1
ATOM 599 C CA . LYS A 1 120 ? -32.049 25.881 14.193 1.00 84.96 97 LYS A CA 1
ATOM 600 C C . LYS A 1 120 ? -32.537 24.745 13.293 1.00 83.01 97 LYS A C 1
ATOM 601 O O . LYS A 1 120 ? -33.733 24.526 13.090 1.00 76.03 97 LYS A O 1
ATOM 603 N N . ILE A 1 121 ? -31.561 24.014 12.749 1.00 79.72 98 ILE A N 1
ATOM 604 C CA . ILE A 1 121 ? -31.857 22.998 11.745 1.00 65.43 98 ILE A CA 1
ATOM 605 C C . ILE A 1 121 ? -32.691 21.872 12.342 1.00 84.28 98 ILE A C 1
ATOM 606 O O . ILE A 1 121 ? -33.627 21.374 11.706 1.00 92.33 98 ILE A O 1
ATOM 611 N N . SER A 1 122 ? -32.365 21.447 13.566 1.00 88.66 99 SER A N 1
ATOM 612 C CA . SER A 1 122 ? -33.146 20.398 14.215 1.00 91.10 99 SER A CA 1
ATOM 613 C C . SER A 1 122 ? -34.594 20.832 14.407 1.00 86.58 99 SER A C 1
ATOM 614 O O . SER A 1 122 ? -35.524 20.045 14.189 1.00 86.82 99 SER A O 1
ATOM 617 N N . LEU A 1 123 ? -34.799 22.088 14.809 1.00 85.17 100 LEU A N 1
ATOM 618 C CA . LEU A 1 123 ? -36.150 22.625 14.934 1.00 99.20 100 LEU A CA 1
ATOM 619 C C . LEU A 1 123 ? -36.876 22.596 13.595 1.00 100.92 100 LEU A C 1
ATOM 620 O O . LEU A 1 123 ? -38.068 22.271 13.534 1.00 106.58 100 LEU A O 1
ATOM 625 N N . ALA A 1 124 ? -36.172 22.927 12.509 1.00 79.81 101 ALA A N 1
ATOM 626 C CA . ALA A 1 124 ? -36.794 22.914 11.189 1.00 82.65 101 ALA A CA 1
ATOM 627 C C . ALA A 1 124 ? -37.180 21.500 10.773 1.00 93.75 101 ALA A C 1
ATOM 628 O O . ALA A 1 124 ? -38.270 21.282 10.229 1.00 96.90 101 ALA A O 1
ATOM 630 N N . LEU A 1 125 ? -36.300 20.526 11.020 1.00 91.84 102 LEU A N 1
ATOM 631 C CA . LEU A 1 125 ? -36.626 19.139 10.704 1.00 93.34 102 LEU A CA 1
ATOM 632 C C . LEU A 1 125 ? -37.798 18.641 11.536 1.00 92.53 102 LEU A C 1
ATOM 633 O O . LEU A 1 125 ? -38.600 17.832 11.054 1.00 94.33 102 LEU A O 1
ATOM 638 N N . HIS A 1 126 ? -37.921 19.112 12.779 1.00 85.44 103 HIS A N 1
ATOM 639 C CA . HIS A 1 126 ? -39.092 18.769 13.578 1.00 82.29 103 HIS A CA 1
ATOM 640 C C . HIS A 1 126 ? -40.358 19.368 12.980 1.00 93.00 103 HIS A C 1
ATOM 641 O O . HIS A 1 126 ? -41.366 18.673 12.804 1.00 110.09 103 HIS A O 1
ATOM 648 N N . LEU A 1 127 ? -40.326 20.668 12.669 1.00 88.00 104 LEU A N 1
ATOM 649 C CA . LEU A 1 127 ? -41.497 21.324 12.092 1.00 98.71 104 LEU A CA 1
ATOM 650 C C . LEU A 1 127 ? -41.916 20.660 10.787 1.00 104.91 104 LEU A C 1
ATOM 651 O O . LEU A 1 127 ? -43.110 20.578 10.478 1.00 111.67 104 LEU A O 1
ATOM 656 N N . LEU A 1 128 ? -40.951 20.171 10.012 1.00 104.47 105 LEU A N 1
ATOM 657 C CA . LEU A 1 128 ? -41.265 19.436 8.794 1.00 107.77 105 LEU A CA 1
ATOM 658 C C . LEU A 1 128 ? -41.744 18.014 9.061 1.00 114.22 105 LEU A C 1
ATOM 659 O O . LEU A 1 128 ? -42.061 17.300 8.105 1.00 104.80 105 LEU A O 1
ATOM 664 N N . GLY A 1 129 ? -41.807 17.592 10.322 1.00 119.80 106 GLY A N 1
ATOM 665 C CA . GLY A 1 129 ? -42.292 16.267 10.655 1.00 128.92 106 GLY A CA 1
ATOM 666 C C . GLY A 1 129 ? -41.430 15.158 10.090 1.00 125.27 106 GLY A C 1
ATOM 667 O O . GLY A 1 129 ? -41.945 14.184 9.532 1.00 122.28 106 GLY A O 1
ATOM 668 N N . VAL A 1 130 ? -40.116 15.299 10.218 1.00 120.89 107 VAL A N 1
ATOM 669 C CA . VAL A 1 130 ? -39.191 14.293 9.715 1.00 123.99 107 VAL A CA 1
ATOM 670 C C . VAL A 1 130 ? -38.168 13.935 10.786 1.00 124.73 107 VAL A C 1
ATOM 671 O O . VAL A 1 130 ? -37.642 14.810 11.475 1.00 120.75 107 VAL A O 1
ATOM 675 N N . THR A 1 143 ? -24.493 7.781 1.664 1.00 148.28 120 THR A N 1
ATOM 676 C CA . THR A 1 143 ? -25.455 6.945 0.957 1.00 135.57 120 THR A CA 1
ATOM 677 C C . THR A 1 143 ? -26.082 7.734 -0.190 1.00 135.95 120 THR A C 1
ATOM 678 O O . THR A 1 143 ? -26.069 8.966 -0.183 1.00 134.91 120 THR A O 1
ATOM 682 N N . ASP A 1 144 ? -26.620 7.014 -1.176 1.00 128.84 121 ASP A N 1
ATOM 683 C CA . ASP A 1 144 ? -27.241 7.625 -2.345 1.00 109.83 121 ASP A CA 1
ATOM 684 C C . ASP A 1 144 ? -28.347 8.586 -1.928 1.00 120.57 121 ASP A C 1
ATOM 685 O O . ASP A 1 144 ? -29.382 8.162 -1.404 1.00 119.22 121 ASP A O 1
ATOM 690 N N . VAL A 1 145 ? -28.133 9.886 -2.156 1.00 125.03 122 VAL A N 1
ATOM 691 C CA . VAL A 1 145 ? -29.098 10.895 -1.730 1.00 122.29 1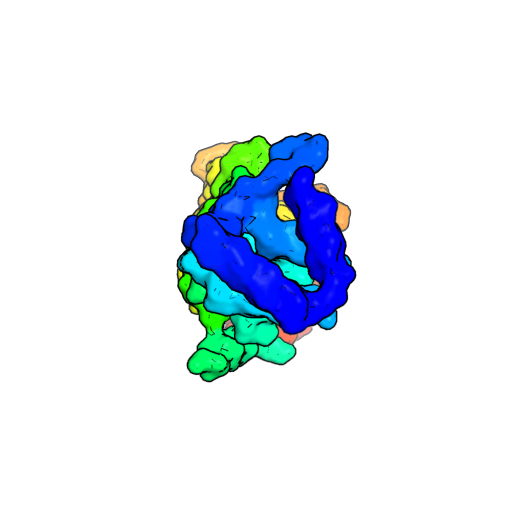22 VAL A CA 1
ATOM 692 C C . VAL A 1 145 ? -30.416 10.786 -2.484 1.00 114.37 122 VAL A C 1
ATOM 693 O O . VAL A 1 145 ? -31.453 11.227 -1.975 1.00 113.84 122 VAL A O 1
ATOM 697 N N . LEU A 1 146 ? -30.407 10.220 -3.693 1.00 103.85 123 LEU A N 1
ATOM 698 C CA . LEU A 1 146 ? -31.661 10.002 -4.407 1.00 94.41 123 LEU A CA 1
ATOM 699 C C . LEU A 1 146 ? -32.488 8.917 -3.734 1.00 106.26 123 LEU A C 1
ATOM 700 O O . LEU A 1 146 ? -33.709 9.056 -3.589 1.00 100.51 123 LEU A O 1
ATOM 705 N N . SER A 1 147 ? -31.839 7.825 -3.322 1.00 126.48 124 SER A N 1
ATOM 706 C CA . SER A 1 147 ? -32.537 6.790 -2.570 1.00 138.90 124 SER A CA 1
ATOM 707 C C . SER A 1 147 ? -33.067 7.338 -1.252 1.00 130.64 124 SER A C 1
ATOM 708 O O . SER A 1 147 ? -34.141 6.936 -0.789 1.00 133.50 124 SER A O 1
ATOM 711 N N . ILE A 1 148 ? -32.327 8.262 -0.636 1.00 116.44 125 ILE A N 1
ATOM 712 C CA . ILE A 1 148 ? -32.792 8.889 0.596 1.00 95.78 125 ILE A CA 1
ATOM 713 C C . ILE A 1 148 ? -34.016 9.754 0.323 1.00 95.43 125 ILE A C 1
ATOM 714 O O . ILE A 1 148 ? -34.988 9.737 1.087 1.00 92.36 125 ILE A O 1
ATOM 719 N N . LEU A 1 149 ? -33.988 10.522 -0.769 1.00 92.11 126 LEU A N 1
ATOM 720 C CA . LEU A 1 149 ? -35.109 11.399 -1.092 1.00 88.65 126 LEU A CA 1
ATOM 721 C C . LEU A 1 149 ? -36.365 10.591 -1.396 1.00 100.63 126 LEU A C 1
ATOM 722 O O . LEU A 1 149 ? -37.456 10.910 -0.909 1.00 90.63 126 LEU A O 1
ATOM 727 N N . SER A 1 150 ? -36.228 9.533 -2.201 1.00 115.80 127 SER A N 1
ATOM 728 C CA . SER A 1 150 ? -37.370 8.665 -2.467 1.00 109.97 127 SER A CA 1
ATOM 729 C C . SER A 1 150 ? -37.818 7.930 -1.210 1.00 101.46 127 SER A C 1
ATOM 730 O O . SER A 1 150 ? -38.999 7.588 -1.082 1.00 90.48 127 SER A O 1
ATOM 733 N N . LYS A 1 151 ? -36.898 7.687 -0.276 1.00 103.25 128 LYS A N 1
ATOM 734 C CA . LYS A 1 151 ? -37.228 7.019 0.977 1.00 103.78 128 LYS A CA 1
ATOM 735 C C . LYS A 1 151 ? -38.079 7.918 1.863 1.00 125.77 128 LYS A C 1
ATOM 736 O O . LYS A 1 151 ? -39.252 7.619 2.112 1.00 146.38 128 LYS A O 1
ATOM 738 N N . VAL A 1 152 ? -37.501 9.025 2.339 1.00 120.86 129 VAL A N 1
ATOM 739 C CA . VAL A 1 152 ? -38.235 9.939 3.209 1.00 112.63 129 VAL A CA 1
ATOM 740 C C . VAL A 1 152 ? -39.446 10.528 2.504 1.00 109.24 129 VAL A C 1
ATOM 741 O O . VAL A 1 152 ? -40.376 11.002 3.166 1.00 120.95 129 VAL A O 1
ATOM 745 N N . ARG A 1 153 ? -39.460 10.517 1.169 1.00 102.44 130 ARG A N 1
ATOM 746 C CA . ARG A 1 153 ? -40.691 10.830 0.454 1.00 103.14 130 ARG A CA 1
ATOM 747 C C . ARG A 1 153 ? -41.696 9.692 0.585 1.00 117.92 130 ARG A C 1
ATOM 748 O O . ARG A 1 153 ? -42.904 9.930 0.694 1.00 116.81 130 ARG A O 1
ATOM 750 N N . LYS A 1 154 ? -41.211 8.449 0.592 1.00 124.99 131 LYS A N 1
ATOM 751 C CA . LYS A 1 154 ? -42.063 7.275 0.734 1.00 124.97 131 LYS A CA 1
ATOM 752 C C . LYS A 1 154 ? -42.458 6.996 2.179 1.00 132.29 131 LYS A C 1
ATOM 753 O O . LYS A 1 154 ? -43.230 6.062 2.422 1.00 148.22 131 LYS A O 1
ATOM 755 N N . LYS A 1 155 ? -41.951 7.771 3.140 1.00 136.89 132 LYS A N 1
ATOM 756 C CA . LYS A 1 155 ? -42.389 7.685 4.526 1.00 133.45 132 LYS A CA 1
ATOM 757 C C . LYS A 1 155 ? -43.692 8.436 4.767 1.00 138.60 132 LYS A C 1
ATOM 758 O O . LYS A 1 155 ? -43.986 8.813 5.909 1.00 146.82 132 LYS A O 1
ATOM 761 N N . ILE A 1 156 ? -44.471 8.658 3.713 1.00 127.57 133 ILE A N 1
ATOM 762 C CA . ILE A 1 156 ? -45.725 9.393 3.805 1.00 120.93 133 ILE A CA 1
ATOM 763 C C . ILE A 1 156 ? -46.907 8.427 3.737 1.00 132.42 133 ILE A C 1
ATOM 764 O O . ILE A 1 156 ? -47.781 8.431 4.606 1.00 137.72 133 ILE A O 1
ATOM 769 N N . PHE A 1 167 ? -49.789 21.098 5.728 1.00 115.02 144 PHE A N 1
ATOM 770 C CA . PHE A 1 167 ? -49.300 21.785 6.917 1.00 117.61 144 PHE A CA 1
ATOM 771 C C . PHE A 1 167 ? -48.587 23.077 6.515 1.00 120.39 144 PHE A C 1
ATOM 772 O O . PHE A 1 167 ? -49.228 24.042 6.102 1.00 113.97 144 PHE A O 1
ATOM 780 N N . PHE A 1 168 ? -47.262 23.087 6.637 1.00 109.48 145 PHE A N 1
ATOM 781 C CA . PHE A 1 168 ? -46.478 24.215 6.154 1.00 86.39 145 PHE A CA 1
ATOM 782 C C . PHE A 1 168 ? -46.486 24.249 4.631 1.00 88.74 145 PHE A C 1
ATOM 783 O O . PHE A 1 168 ? -46.443 23.207 3.968 1.00 93.84 145 PHE A O 1
ATOM 791 N N . ASP A 1 169 ? -46.540 25.460 4.076 1.00 86.93 146 ASP A N 1
ATOM 792 C CA . ASP A 1 169 ? -46.490 25.667 2.631 1.00 85.97 146 ASP A CA 1
ATOM 793 C C . ASP A 1 169 ? -45.037 25.901 2.235 1.00 94.50 146 ASP A C 1
ATOM 794 O O . ASP A 1 169 ? -44.454 26.938 2.564 1.00 103.94 146 ASP A O 1
ATOM 799 N N . VAL A 1 170 ? -44.463 24.943 1.515 1.00 95.10 147 VAL A N 1
ATOM 800 C CA . VAL A 1 170 ? -43.032 24.918 1.235 1.00 77.24 147 VAL A CA 1
ATOM 801 C C . VAL A 1 170 ? -42.714 25.890 0.105 1.00 73.55 147 VAL A C 1
ATOM 802 O O . VAL A 1 170 ? -41.545 26.125 -0.220 1.00 96.33 147 VAL A O 1
ATOM 806 N N . ASP A 1 171 ? -43.748 26.488 -0.483 1.00 76.13 148 ASP A N 1
ATOM 807 C CA . ASP A 1 171 ? -43.545 27.457 -1.548 1.00 85.60 148 ASP A CA 1
ATOM 808 C C . ASP A 1 171 ? -43.636 28.901 -1.072 1.00 76.75 148 ASP A C 1
ATOM 809 O O . ASP A 1 171 ? -43.271 29.805 -1.828 1.00 67.30 148 ASP A O 1
ATOM 814 N N . LYS A 1 172 ? -44.095 29.142 0.155 1.00 71.62 149 LYS A N 1
ATOM 815 C CA . LYS A 1 172 ? -44.191 30.507 0.649 1.00 70.77 149 LYS A CA 1
ATOM 816 C C . LYS A 1 172 ? -42.804 31.118 0.810 1.00 76.95 149 LYS A C 1
ATOM 817 O O . LYS A 1 172 ? -41.807 30.417 1.005 1.00 59.33 149 LYS A O 1
ATOM 820 N N . ARG A 1 173 ? -42.748 32.441 0.717 1.00 65.03 150 ARG A N 1
ATOM 821 C CA . ARG A 1 173 ? -41.529 33.199 0.940 1.00 40.71 150 ARG A CA 1
ATOM 822 C C . ARG A 1 173 ? -41.663 34.007 2.222 1.00 45.68 150 ARG A C 1
ATOM 823 O O . ARG A 1 173 ? -42.730 34.072 2.836 1.00 78.65 150 ARG A O 1
ATOM 831 N N . ASP A 1 174 ? -40.560 34.621 2.631 1.00 52.55 151 ASP A N 1
ATOM 832 C CA . ASP A 1 174 ? -40.526 35.421 3.843 1.00 61.36 151 ASP A CA 1
ATOM 833 C C . ASP A 1 174 ? -40.512 36.905 3.483 1.00 53.70 151 ASP A C 1
ATOM 834 O O . ASP A 1 174 ? -40.688 37.288 2.320 1.00 61.48 151 ASP A O 1
ATOM 839 N N . GLY A 1 175 ? -40.301 37.747 4.496 1.00 59.11 152 GLY A N 1
ATOM 840 C CA . GLY A 1 175 ? -40.325 39.185 4.294 1.00 55.18 152 GLY A CA 1
ATOM 841 C C . GLY A 1 175 ? -39.232 39.699 3.382 1.00 65.83 152 GLY A C 1
ATOM 842 O O . GLY A 1 175 ? -39.319 40.834 2.901 1.00 78.14 152 GLY A O 1
ATOM 843 N N . TYR A 1 176 ? -38.199 38.894 3.139 1.00 64.44 153 TYR A N 1
ATOM 844 C CA . TYR A 1 176 ? -37.134 39.242 2.211 1.00 59.28 153 TYR A CA 1
ATOM 845 C C . TYR A 1 176 ? -37.289 38.539 0.869 1.00 61.45 153 TYR A C 1
ATOM 846 O O . TYR A 1 176 ? -36.373 38.587 0.042 1.00 86.72 153 TYR A O 1
ATOM 855 N N . GLY A 1 177 ? -38.427 37.886 0.640 1.00 58.42 154 GLY A N 1
ATOM 856 C CA . GLY A 1 177 ? -38.726 37.296 -0.648 1.00 45.97 154 GLY A CA 1
ATOM 857 C C . GLY A 1 177 ? -37.977 36.026 -0.969 1.00 50.52 154 GLY A C 1
ATOM 858 O O . GLY A 1 177 ? -37.849 35.677 -2.147 1.00 67.95 154 GLY A O 1
ATOM 859 N N . ARG A 1 178 ? -37.485 35.317 0.039 1.00 41.46 155 ARG A N 1
ATOM 860 C CA . ARG A 1 178 ? -36.669 34.129 -0.164 1.00 56.66 155 ARG A CA 1
ATOM 861 C C . ARG A 1 178 ? -37.525 32.878 -0.024 1.00 53.02 155 ARG A C 1
ATOM 862 O O . ARG A 1 178 ? -38.201 32.691 0.993 1.00 48.33 155 ARG A O 1
ATOM 870 N N . THR A 1 179 ? -37.489 32.024 -1.044 1.00 55.49 156 THR A N 1
ATOM 871 C CA . THR A 1 179 ? -38.178 30.748 -0.964 1.00 48.52 156 THR A CA 1
ATOM 872 C C . THR A 1 179 ? -37.537 29.865 0.101 1.00 66.41 156 THR A C 1
ATOM 873 O O . THR A 1 179 ? -36.418 30.109 0.564 1.00 67.76 156 THR A O 1
ATOM 877 N N . LEU A 1 180 ? -38.269 28.823 0.493 1.00 73.22 157 LEU A N 1
ATOM 878 C CA . LEU A 1 180 ? -37.731 27.880 1.465 1.00 56.88 157 LEU A CA 1
ATOM 879 C C . LEU A 1 180 ? -36.601 27.054 0.865 1.00 59.02 157 LEU A C 1
ATOM 880 O O . LEU A 1 180 ? -35.668 26.665 1.578 1.00 64.25 157 LEU A O 1
ATOM 885 N N . LEU A 1 181 ? -36.662 26.788 -0.442 1.00 50.02 158 LEU A N 1
ATOM 886 C CA . LEU A 1 181 ? -35.567 26.092 -1.109 1.00 44.73 158 LEU A CA 1
ATOM 887 C C . LEU A 1 181 ? -34.288 26.916 -1.078 1.00 54.22 158 LEU A C 1
ATOM 888 O O . LEU A 1 181 ? -33.194 26.366 -0.910 1.00 68.91 158 LEU A O 1
ATOM 893 N N . SER A 1 182 ? -34.405 28.235 -1.255 1.00 49.75 159 SER A N 1
ATOM 894 C CA . SER A 1 182 ? -33.236 29.107 -1.179 1.00 43.59 159 SER A CA 1
ATOM 895 C C . SER A 1 182 ? -32.549 28.986 0.176 1.00 73.76 159 SER A C 1
ATOM 896 O O . SER A 1 182 ? -31.321 28.859 0.257 1.00 85.38 159 SER A O 1
ATOM 899 N N . LEU A 1 183 ? -33.335 29.021 1.254 1.00 70.75 160 LEU A N 1
ATOM 900 C CA . LEU A 1 183 ? -32.775 28.876 2.594 1.00 65.95 160 LEU A CA 1
ATOM 901 C C . LEU A 1 183 ? -32.161 27.496 2.788 1.00 62.78 160 LEU A C 1
ATOM 902 O O . LEU A 1 183 ? -31.069 27.369 3.357 1.00 68.15 160 LEU A O 1
ATOM 907 N N . ALA A 1 184 ? -32.850 26.451 2.320 1.00 51.58 161 ALA A N 1
ATOM 908 C CA . ALA A 1 184 ? -32.330 25.095 2.463 1.00 64.84 161 ALA A CA 1
ATOM 909 C C . ALA A 1 184 ? -30.987 24.943 1.761 1.00 74.65 161 ALA A C 1
ATOM 910 O O . ALA A 1 184 ? -30.059 24.332 2.304 1.00 97.60 161 ALA A O 1
ATOM 912 N N . LEU A 1 185 ? -30.864 25.498 0.554 1.00 57.64 162 LEU A N 1
ATOM 913 C CA . LEU A 1 185 ? -29.595 25.438 -0.162 1.00 66.03 162 LEU A CA 1
ATOM 914 C C . LEU A 1 185 ? -28.525 26.256 0.546 1.00 73.84 162 LEU A C 1
ATOM 915 O O . LEU A 1 185 ? -27.377 25.811 0.672 1.00 89.21 162 LEU A O 1
ATOM 920 N N . ASP A 1 186 ? -28.882 27.455 1.016 1.00 79.89 163 ASP A N 1
ATOM 921 C CA . ASP A 1 186 ? -27.911 28.295 1.712 1.00 94.93 163 ASP A CA 1
ATOM 922 C C . ASP A 1 186 ? -27.393 27.623 2.976 1.00 97.79 163 ASP A C 1
ATOM 923 O O . ASP A 1 186 ? -26.243 27.847 3.371 1.00 99.02 163 ASP A O 1
ATOM 928 N N . ALA A 1 187 ? -28.221 26.796 3.621 1.00 92.26 164 ALA A N 1
ATOM 929 C CA . ALA A 1 187 ? -27.771 26.088 4.813 1.00 83.18 164 ALA A CA 1
ATOM 930 C C . ALA A 1 187 ? -26.706 25.051 4.484 1.00 95.10 164 ALA A C 1
ATOM 931 O O . ALA A 1 187 ? -25.854 24.753 5.330 1.00 113.85 164 ALA A O 1
ATOM 933 N N . LYS A 1 188 ? -26.732 24.507 3.268 1.00 97.11 165 LYS A N 1
ATOM 934 C CA . LYS A 1 188 ? -25.844 23.424 2.846 1.00 75.57 165 LYS A CA 1
ATOM 935 C C . LYS A 1 188 ? -25.907 22.256 3.830 1.00 92.38 165 LYS A C 1
ATOM 936 O O . LYS A 1 188 ? -24.899 21.792 4.366 1.00 104.91 165 LYS A O 1
ATOM 940 N N . ARG A 1 189 ? -27.131 21.791 4.067 1.00 95.23 166 ARG A N 1
ATOM 941 C CA . ARG A 1 189 ? -27.391 20.653 4.940 1.00 98.92 166 ARG A CA 1
ATOM 942 C C . ARG A 1 189 ? -28.269 19.670 4.185 1.00 106.41 166 ARG A C 1
ATOM 943 O O . ARG A 1 189 ? -29.385 20.016 3.784 1.00 104.08 166 ARG A O 1
ATOM 945 N N . GLN A 1 190 ? -27.762 18.450 3.990 1.00 103.95 167 GLN A N 1
ATOM 946 C CA . GLN A 1 190 ? -28.487 17.459 3.200 1.00 96.88 167 GLN A CA 1
ATOM 947 C C . GLN A 1 190 ? -29.842 17.137 3.817 1.00 81.93 167 GLN A C 1
ATOM 948 O O . GLN A 1 190 ? -30.850 17.052 3.106 1.00 65.87 167 GLN A O 1
ATOM 954 N N . GLU A 1 191 ? -29.885 16.968 5.140 1.00 79.87 168 GLU A N 1
ATOM 955 C CA . GLU A 1 191 ? -31.113 16.533 5.800 1.00 81.62 168 GLU A CA 1
ATOM 956 C C . GLU A 1 191 ? -32.252 17.515 5.554 1.00 81.26 168 GLU A C 1
ATOM 957 O O . GLU A 1 191 ? -33.362 17.119 5.178 1.00 65.81 168 GLU A O 1
ATOM 960 N N . LEU A 1 192 ? -31.990 18.808 5.751 1.00 89.72 169 LEU A N 1
ATOM 961 C CA . LEU A 1 192 ? -33.043 19.805 5.598 1.00 89.01 169 LEU A CA 1
ATOM 962 C C . LEU A 1 192 ? -33.476 19.938 4.142 1.00 82.40 169 LEU A C 1
ATOM 963 O O . LEU A 1 192 ? -34.675 20.023 3.850 1.00 93.11 169 LEU A O 1
ATOM 968 N N . LEU A 1 193 ? -32.515 19.953 3.215 1.00 68.30 170 LEU A N 1
ATOM 969 C CA . LEU A 1 193 ? -32.856 20.088 1.802 1.00 86.06 170 LEU A CA 1
ATOM 970 C C . LEU A 1 193 ? -33.699 18.913 1.323 1.00 87.79 170 LEU A C 1
ATOM 971 O O . LEU A 1 193 ? -34.677 19.098 0.589 1.00 83.12 170 LEU A O 1
ATOM 976 N N . ILE A 1 194 ? -33.337 17.695 1.730 1.00 92.49 171 ILE A N 1
ATOM 977 C CA . ILE A 1 194 ? -34.146 16.530 1.387 1.00 89.70 171 ILE A CA 1
ATOM 978 C C . ILE A 1 194 ? -35.515 16.616 2.052 1.00 83.34 171 ILE A C 1
ATOM 979 O O . ILE A 1 194 ? -36.532 16.221 1.465 1.00 80.26 171 ILE A O 1
ATOM 984 N N . ALA A 1 195 ? -35.569 17.146 3.277 1.00 76.86 172 ALA A N 1
ATOM 985 C CA . ALA A 1 195 ? -36.848 17.276 3.965 1.00 79.61 172 ALA A CA 1
ATOM 986 C C . ALA A 1 195 ? -37.777 18.247 3.249 1.00 101.11 172 ALA A C 1
ATOM 987 O O . ALA A 1 195 ? -38.998 18.055 3.253 1.00 113.67 172 ALA A O 1
ATOM 989 N N . ILE A 1 196 ? -37.224 19.289 2.629 1.00 89.16 173 ILE A N 1
ATOM 990 C CA . ILE A 1 196 ? -38.056 20.248 1.910 1.00 78.29 173 ILE A CA 1
ATOM 991 C C . ILE A 1 196 ? -38.446 19.706 0.542 1.00 75.84 173 ILE A C 1
ATOM 992 O O . ILE A 1 196 ? -39.613 19.782 0.140 1.00 87.00 173 ILE A O 1
ATOM 997 N N . LEU A 1 197 ? -37.476 19.158 -0.196 1.00 79.52 174 LEU A N 1
ATOM 998 C CA . LEU A 1 197 ? -37.774 18.612 -1.516 1.00 73.51 174 LEU A CA 1
ATOM 999 C C . LEU A 1 197 ? -38.768 17.462 -1.439 1.00 80.86 174 LEU A C 1
ATOM 1000 O O . LEU A 1 197 ? -39.533 17.240 -2.385 1.00 85.85 174 LEU A O 1
ATOM 1005 N N . ALA A 1 198 ? -38.784 16.729 -0.322 1.00 74.58 175 ALA A N 1
ATOM 1006 C CA . ALA A 1 198 ? -39.738 15.639 -0.158 1.00 74.12 175 ALA A CA 1
ATOM 1007 C C . ALA A 1 198 ? -41.182 16.122 -0.101 1.00 87.86 175 ALA A C 1
ATOM 1008 O O . ALA A 1 198 ? -42.096 15.290 -0.141 1.00 88.93 175 ALA A O 1
ATOM 1010 N N . ARG A 1 199 ? -41.412 17.433 -0.011 1.00 98.72 176 ARG A N 1
ATOM 1011 C CA . ARG A 1 199 ? -42.752 17.998 0.059 1.00 95.21 176 ARG A CA 1
ATOM 1012 C C . ARG A 1 199 ? -43.212 18.590 -1.267 1.00 94.14 176 ARG A C 1
ATOM 1013 O O . ARG A 1 199 ? -44.179 19.362 -1.289 1.00 93.77 176 ARG A O 1
ATOM 1021 N N . ASN A 1 200 ? -42.543 18.244 -2.363 1.00 97.07 177 ASN A N 1
ATOM 1022 C CA . ASN A 1 200 ? -42.916 18.690 -3.701 1.00 98.64 177 ASN A CA 1
ATOM 1023 C C . ASN A 1 200 ? -43.079 20.206 -3.817 1.00 91.03 177 ASN A C 1
ATOM 1024 O O . ASN A 1 200 ? -44.171 20.699 -4.115 1.00 96.69 177 ASN A O 1
ATOM 1029 N N . PRO A 1 201 ? -42.019 20.974 -3.592 1.00 88.63 178 PRO A N 1
ATOM 1030 C CA . PRO A 1 201 ? -42.078 22.411 -3.855 1.00 84.21 178 PRO A CA 1
ATOM 1031 C C . PRO A 1 201 ? -41.819 22.666 -5.335 1.00 84.20 178 PRO A C 1
ATOM 1032 O O . PRO A 1 201 ? -41.602 21.747 -6.123 1.00 86.40 178 PRO A O 1
ATOM 1036 N N . ILE A 1 202 ? -41.844 23.940 -5.706 1.00 85.20 179 ILE A N 1
ATOM 1037 C CA . ILE A 1 202 ? -41.486 24.354 -7.056 1.00 89.68 179 ILE A CA 1
ATOM 1038 C C . ILE A 1 202 ? -39.991 24.650 -7.056 1.00 88.61 179 ILE A C 1
ATOM 1039 O O . ILE A 1 202 ? -39.536 25.615 -6.435 1.00 87.68 179 ILE A O 1
ATOM 1044 N N . VAL A 1 203 ? -39.226 23.807 -7.746 1.00 78.49 180 VAL A N 1
ATOM 1045 C CA . VAL A 1 203 ? -37.775 23.936 -7.797 1.00 70.64 180 VAL A CA 1
ATOM 1046 C C . VAL A 1 203 ? -37.381 24.956 -8.858 1.00 58.31 180 VAL A C 1
ATOM 1047 O O . VAL A 1 203 ? -36.197 25.115 -9.170 1.00 76.75 180 VAL A O 1
ATOM 1051 N N . HIS A 1 204 ? -38.369 25.640 -9.430 1.00 49.96 181 HIS A N 1
ATOM 1052 C CA . HIS A 1 204 ? -38.132 26.667 -10.433 1.00 61.24 181 HIS A CA 1
ATOM 1053 C C . HIS A 1 204 ? -38.376 28.073 -9.912 1.00 70.76 181 HIS A C 1
ATOM 1054 O O . HIS A 1 204 ? -38.048 29.040 -10.609 1.00 68.90 181 HIS A O 1
ATOM 1061 N N . ALA A 1 205 ? -38.947 28.206 -8.716 1.00 77.70 182 ALA A N 1
ATOM 1062 C CA . ALA A 1 205 ? -39.154 29.515 -8.115 1.00 76.71 182 ALA A CA 1
ATOM 1063 C C . ALA A 1 205 ? -37.815 30.188 -7.855 1.00 80.98 182 ALA A C 1
ATOM 1064 O O . ALA A 1 205 ? -36.880 29.570 -7.340 1.00 70.30 182 ALA A O 1
ATOM 1066 N N . THR A 1 206 ? -37.730 31.464 -8.213 1.00 86.32 183 THR A N 1
ATOM 1067 C CA . THR A 1 206 ? -36.478 32.201 -8.201 1.00 77.66 183 THR A CA 1
ATOM 1068 C C . THR A 1 206 ? -36.449 33.196 -7.048 1.00 66.68 183 THR A C 1
ATOM 1069 O O . THR A 1 206 ? -37.478 33.755 -6.659 1.00 92.64 183 THR A O 1
ATOM 1073 N N . THR A 1 207 ? -35.257 33.401 -6.490 1.00 56.78 184 THR A N 1
ATOM 1074 C CA . THR A 1 207 ? -35.045 34.370 -5.422 1.00 70.72 184 THR A CA 1
ATOM 1075 C C . THR A 1 207 ? -33.909 35.302 -5.816 1.00 61.70 184 THR A C 1
ATOM 1076 O O . THR A 1 207 ? -32.866 34.846 -6.296 1.00 48.82 184 THR A O 1
ATOM 1080 N N . LEU A 1 208 ? -34.111 36.601 -5.607 1.00 47.87 185 LEU A N 1
ATOM 1081 C CA . LEU A 1 208 ? -33.094 37.592 -5.944 1.00 47.00 185 LEU A CA 1
ATOM 1082 C C . LEU A 1 208 ? -31.922 37.472 -4.978 1.00 47.46 185 LEU A C 1
ATOM 1083 O O . LEU A 1 208 ? -32.088 37.651 -3.767 1.00 61.06 185 LEU A O 1
ATOM 1088 N N . ARG A 1 209 ? -30.734 37.177 -5.506 1.00 51.56 186 ARG A N 1
ATOM 1089 C CA . ARG A 1 209 ? -29.589 36.872 -4.654 1.00 67.45 186 ARG A CA 1
ATOM 1090 C C . ARG A 1 209 ? -28.610 38.032 -4.511 1.00 82.22 186 ARG A C 1
ATOM 1091 O O . ARG A 1 209 ? -28.292 38.435 -3.389 1.00 101.21 186 ARG A O 1
ATOM 1099 N N . SER A 1 210 ? -28.124 38.575 -5.622 1.00 60.18 187 SER A N 1
ATOM 1100 C CA . SER A 1 210 ? -27.048 39.549 -5.568 1.00 58.35 187 SER A CA 1
ATOM 1101 C C . SER A 1 210 ? -27.572 40.925 -5.165 1.00 76.62 187 SER A C 1
ATOM 1102 O O . SER A 1 210 ? -28.780 41.171 -5.099 1.00 81.29 187 SER A O 1
ATOM 1105 N N . SER A 1 211 ? -26.631 41.833 -4.886 1.00 84.74 188 SER A N 1
ATOM 1106 C CA . SER A 1 211 ? -26.980 43.235 -4.694 1.00 76.69 188 SER A CA 1
ATOM 1107 C C . SER A 1 211 ? -27.514 43.860 -5.973 1.00 76.35 188 SER A C 1
ATOM 1108 O O . SER A 1 211 ? -28.206 44.882 -5.912 1.00 79.37 188 SER A O 1
ATOM 1111 N N . ALA A 1 212 ? -27.198 43.274 -7.127 1.00 67.86 189 ALA A N 1
ATOM 1112 C CA . ALA A 1 212 ? -27.863 43.615 -8.374 1.00 59.84 189 ALA A CA 1
ATOM 1113 C C . ALA A 1 212 ? -29.259 43.014 -8.471 1.00 67.83 189 ALA A C 1
ATOM 1114 O O . ALA A 1 212 ? -29.908 43.165 -9.510 1.00 65.49 189 ALA A O 1
ATOM 1116 N N . TYR A 1 213 ? -29.725 42.339 -7.420 1.00 72.99 190 TYR A N 1
ATOM 1117 C CA . TYR A 1 213 ? -31.051 41.727 -7.368 1.00 75.20 190 TYR A CA 1
ATOM 1118 C C . TYR A 1 213 ? -31.303 40.867 -8.608 1.00 77.74 190 TYR A C 1
ATOM 1119 O O . TYR A 1 213 ? -32.175 41.138 -9.435 1.00 83.04 190 TYR A O 1
ATOM 1128 N N . VAL A 1 214 ? -30.495 39.819 -8.711 1.00 72.07 191 VAL A N 1
ATOM 1129 C CA . VAL A 1 214 ? -30.569 38.887 -9.832 1.00 65.08 191 VAL A CA 1
ATOM 1130 C C . VAL A 1 214 ? -31.501 37.738 -9.468 1.00 67.59 191 VAL A C 1
ATOM 1131 O O . VAL A 1 214 ? -31.369 37.152 -8.380 1.00 76.46 191 VAL A O 1
ATOM 1135 N N . PRO A 1 215 ? -32.459 37.394 -10.333 1.00 58.47 192 PRO A N 1
ATOM 1136 C CA . PRO A 1 215 ? -33.285 36.204 -10.093 1.00 46.84 192 PRO A CA 1
ATOM 1137 C C . PRO A 1 215 ? -32.476 34.920 -10.195 1.00 58.22 192 PRO A C 1
ATOM 1138 O O . PRO A 1 215 ? -32.011 34.552 -11.278 1.00 50.52 192 PRO A O 1
ATOM 1142 N N . PHE A 1 216 ? -32.316 34.229 -9.070 1.00 63.75 193 PHE A N 1
ATOM 1143 C CA . PHE A 1 216 ? -31.531 33.004 -8.984 1.00 51.19 193 PHE A CA 1
ATOM 1144 C C . PHE A 1 216 ? -32.473 31.822 -8.807 1.00 44.07 193 PHE A C 1
ATOM 1145 O O . PHE A 1 216 ? -33.246 31.780 -7.843 1.00 65.88 193 PHE A O 1
ATOM 1153 N N . GLN A 1 217 ? -32.405 30.867 -9.726 1.00 54.92 194 GLN A N 1
ATOM 1154 C CA . GLN A 1 217 ? -33.146 29.629 -9.561 1.00 51.88 194 GLN A CA 1
ATOM 1155 C C . GLN A 1 217 ? -32.372 28.679 -8.653 1.00 67.17 194 GLN A C 1
ATOM 1156 O O . GLN A 1 217 ? -31.155 28.806 -8.501 1.00 75.15 194 GLN A O 1
ATOM 1162 N N . PRO A 1 218 ? -33.062 27.724 -8.020 1.00 63.22 195 PRO A N 1
ATOM 1163 C CA . PRO A 1 218 ? -32.366 26.816 -7.092 1.00 70.40 195 PRO A CA 1
ATOM 1164 C C . PRO A 1 218 ? -31.194 26.077 -7.713 1.00 72.67 195 PRO A C 1
ATOM 1165 O O . PRO A 1 218 ? -30.240 25.745 -6.997 1.00 59.45 195 PRO A O 1
ATOM 1169 N N . ILE A 1 219 ? -31.224 25.811 -9.019 1.00 67.97 196 ILE A N 1
ATOM 1170 C CA . ILE A 1 219 ? -30.082 25.158 -9.652 1.00 71.91 196 ILE A CA 1
ATOM 1171 C C . ILE A 1 219 ? -28.927 26.143 -9.812 1.00 70.48 196 ILE A C 1
ATOM 1172 O O . ILE A 1 219 ? -27.755 25.779 -9.644 1.00 53.51 196 ILE A O 1
ATOM 1177 N N . HIS A 1 220 ? -29.235 27.410 -10.112 1.00 69.41 197 HIS A N 1
ATOM 1178 C CA . HIS A 1 220 ? -28.198 28.437 -10.166 1.00 56.74 197 HIS A CA 1
ATOM 1179 C C . HIS A 1 220 ? -27.580 28.650 -8.792 1.00 64.25 197 HIS A C 1
ATOM 1180 O O . HIS A 1 220 ? -26.352 28.628 -8.637 1.00 58.32 197 HIS A O 1
ATOM 1187 N N . GLN A 1 221 ? -28.427 28.869 -7.782 1.00 70.61 198 GLN A N 1
ATOM 1188 C CA . GLN A 1 221 ? -27.950 29.026 -6.413 1.00 64.50 198 GLN A CA 1
ATOM 1189 C C . GLN A 1 221 ? -27.126 27.823 -5.977 1.00 65.93 198 GLN A C 1
ATOM 1190 O O . GLN A 1 221 ? -26.086 27.973 -5.327 1.00 74.91 198 GLN A O 1
ATOM 1196 N N . ALA A 1 222 ? -27.570 26.618 -6.340 1.00 69.98 199 ALA A N 1
ATOM 1197 C CA . ALA A 1 222 ? -26.806 25.417 -6.019 1.00 55.90 199 ALA A CA 1
ATOM 1198 C C . ALA A 1 222 ? -25.457 25.409 -6.722 1.00 48.87 199 ALA A C 1
ATOM 1199 O O . ALA A 1 222 ? -24.473 24.902 -6.170 1.00 62.23 199 ALA A O 1
ATOM 1201 N N . VAL A 1 223 ? -25.385 25.963 -7.935 1.00 49.34 200 VAL A N 1
ATOM 1202 C CA . VAL A 1 223 ? -24.105 26.035 -8.634 1.00 55.42 200 VAL A CA 1
ATOM 1203 C C . VAL A 1 223 ? -23.164 27.005 -7.930 1.00 39.22 200 VAL A C 1
ATOM 1204 O O . VAL A 1 223 ? -22.029 26.654 -7.591 1.00 38.81 200 VAL A O 1
ATOM 1208 N N . VAL A 1 224 ? -23.626 28.235 -7.690 1.00 60.31 201 VAL A N 1
ATOM 1209 C CA . VAL A 1 224 ? -22.767 29.251 -7.084 1.00 61.65 201 VAL A CA 1
ATOM 1210 C C . VAL A 1 224 ? -22.324 28.821 -5.690 1.00 66.17 201 VAL A C 1
ATOM 1211 O O . VAL A 1 224 ? -21.187 29.079 -5.275 1.00 54.63 201 VAL A O 1
ATOM 1215 N N . LEU A 1 225 ? -23.206 28.145 -4.952 1.00 71.92 202 LEU A N 1
ATOM 1216 C CA . LEU A 1 225 ? -22.833 27.597 -3.653 1.00 70.70 202 LEU A CA 1
ATOM 1217 C C . LEU A 1 225 ? -21.881 26.413 -3.764 1.00 73.08 202 LEU A C 1
ATOM 1218 O O . LEU A 1 225 ? -21.373 25.957 -2.735 1.00 93.01 202 LEU A O 1
ATOM 1223 N N . ASP A 1 226 ? -21.631 25.916 -4.979 1.00 59.30 203 ASP A N 1
ATOM 1224 C CA . ASP A 1 226 ? -20.809 24.725 -5.203 1.00 65.91 203 ASP A CA 1
ATOM 1225 C C . ASP A 1 226 ? -21.377 23.518 -4.461 1.00 70.33 203 ASP A C 1
ATOM 1226 O O . ASP A 1 226 ? -20.639 22.682 -3.937 1.00 74.17 203 ASP A O 1
ATOM 1231 N N . TYR A 1 227 ? -22.705 23.428 -4.417 1.00 73.32 204 TYR A N 1
ATOM 1232 C CA . TYR A 1 227 ? -23.398 22.351 -3.714 1.00 68.50 204 TYR A CA 1
ATOM 1233 C C . TYR A 1 227 ? -23.675 21.231 -4.710 1.00 77.22 204 TYR A C 1
ATOM 1234 O O . TYR A 1 227 ? -24.655 21.277 -5.458 1.00 79.39 204 TYR A O 1
ATOM 1243 N N . ALA A 1 228 ? -22.803 20.221 -4.720 1.00 82.65 205 ALA A N 1
ATOM 1244 C CA . ALA A 1 228 ? -22.956 19.112 -5.656 1.00 77.47 205 ALA A CA 1
ATOM 1245 C C . ALA A 1 228 ? -24.184 18.274 -5.322 1.00 84.94 205 ALA A C 1
ATOM 1246 O O . ALA A 1 228 ? -24.972 17.922 -6.211 1.00 70.94 205 ALA A O 1
ATOM 1248 N N . GLU A 1 229 ? -24.361 17.942 -4.040 1.00 103.92 206 GLU A N 1
ATOM 1249 C CA . GLU A 1 229 ? -25.518 17.156 -3.623 1.00 103.84 206 GLU A CA 1
ATOM 1250 C C . GLU A 1 229 ? -26.818 17.887 -3.933 1.00 95.82 206 GLU A C 1
ATOM 1251 O O . GLU A 1 229 ? -27.810 17.265 -4.332 1.00 89.50 206 GLU A O 1
ATOM 1257 N N . GLY A 1 230 ? -26.828 19.211 -3.760 1.00 86.42 207 GLY A N 1
ATOM 1258 C CA . GLY A 1 230 ? -28.011 19.981 -4.104 1.00 78.63 207 GLY A CA 1
ATOM 1259 C C . GLY A 1 230 ? -28.323 19.937 -5.587 1.00 78.97 207 GLY A C 1
ATOM 1260 O O . GLY A 1 230 ? -29.489 19.917 -5.985 1.00 85.18 207 GLY A O 1
ATOM 1261 N N . ILE A 1 231 ? -27.286 19.923 -6.426 1.00 71.43 208 ILE A N 1
ATOM 1262 C CA . ILE A 1 231 ? -27.508 19.789 -7.862 1.00 65.65 208 ILE A CA 1
ATOM 1263 C C . ILE A 1 231 ? -28.065 18.411 -8.188 1.00 68.24 208 ILE A C 1
ATOM 1264 O O . ILE A 1 231 ? -28.995 18.276 -8.993 1.00 77.12 208 ILE A O 1
ATOM 1269 N N . THR A 1 232 ? -27.516 17.368 -7.561 1.00 73.73 209 THR A N 1
ATOM 1270 C CA . THR A 1 232 ? -28.015 16.020 -7.806 1.00 86.85 209 THR A CA 1
ATOM 1271 C C . THR A 1 232 ? -29.463 15.868 -7.355 1.00 76.29 209 THR A C 1
ATOM 1272 O O . THR A 1 232 ? -30.238 15.139 -7.988 1.00 71.38 209 THR A O 1
ATOM 1276 N N . LEU A 1 233 ? -29.851 16.548 -6.274 1.00 65.20 210 LEU A N 1
ATOM 1277 C CA . LEU A 1 233 ? -31.237 16.485 -5.816 1.00 73.32 210 LEU A CA 1
ATOM 1278 C C . LEU A 1 233 ? -32.157 17.277 -6.737 1.00 74.46 210 LEU A C 1
ATOM 1279 O O . LEU A 1 233 ? -33.140 16.742 -7.264 1.00 77.84 210 LEU A O 1
ATOM 1284 N N . LEU A 1 234 ? -31.854 18.563 -6.934 1.00 74.09 211 LEU A N 1
ATOM 1285 C CA . LEU A 1 234 ? -32.713 19.424 -7.742 1.00 70.22 211 LEU A CA 1
ATOM 1286 C C . LEU A 1 234 ? -32.860 18.902 -9.164 1.00 66.65 211 LEU A C 1
ATOM 1287 O O . LEU A 1 234 ? -33.916 19.074 -9.781 1.00 91.18 211 LEU A O 1
ATOM 1292 N N . ALA A 1 235 ? -31.817 18.264 -9.698 1.00 65.50 212 ALA A N 1
ATOM 1293 C CA . ALA A 1 235 ? -31.901 17.702 -11.042 1.00 72.26 212 ALA A CA 1
ATOM 1294 C C . ALA A 1 235 ? -32.983 16.634 -11.127 1.00 74.50 212 ALA A C 1
ATOM 1295 O O . ALA A 1 235 ? -33.749 16.590 -12.097 1.00 78.64 212 ALA A O 1
ATOM 1297 N N . SER A 1 236 ? -33.064 15.763 -10.116 1.00 79.19 213 SER A N 1
ATOM 1298 C CA . SER A 1 236 ? -34.073 14.707 -10.124 1.00 83.25 213 SER A CA 1
ATOM 1299 C C . SER A 1 236 ? -35.482 15.277 -10.050 1.00 84.40 213 SER A C 1
ATOM 1300 O O . SER A 1 236 ? -36.410 14.718 -10.646 1.00 88.60 213 SER A O 1
ATOM 1303 N N . MET A 1 237 ? -35.664 16.388 -9.333 1.00 76.27 214 MET A N 1
ATOM 1304 C CA . MET A 1 237 ? -36.973 17.019 -9.219 1.00 73.59 214 MET A CA 1
ATOM 1305 C C . MET A 1 237 ? -37.409 17.722 -10.497 1.00 65.68 214 MET A C 1
ATOM 1306 O O . MET A 1 237 ? -38.502 18.300 -10.518 1.00 52.64 214 MET A O 1
ATOM 1311 N N . GLY A 1 238 ? -36.598 17.692 -11.551 1.00 52.03 215 GLY A N 1
ATOM 1312 C CA . GLY A 1 238 ? -36.971 18.310 -12.806 1.00 53.94 215 GLY A CA 1
ATOM 1313 C C . GLY A 1 238 ? -36.492 19.730 -12.988 1.00 77.67 215 GLY A C 1
ATOM 1314 O O . GLY A 1 238 ? -37.160 20.512 -13.674 1.00 80.91 215 GLY A O 1
ATOM 1315 N N . ALA A 1 239 ? -35.354 20.091 -12.398 1.00 79.93 216 ALA A N 1
ATOM 1316 C CA . ALA A 1 239 ? -34.841 21.444 -12.525 1.00 68.63 216 ALA A CA 1
ATOM 1317 C C . ALA A 1 239 ? -34.418 21.722 -13.966 1.00 74.52 216 ALA A C 1
ATOM 1318 O O . ALA A 1 239 ? -34.292 20.819 -14.799 1.00 97.04 216 ALA A O 1
ATOM 1320 N N . GLN A 1 240 ? -34.198 23.001 -14.255 1.00 68.01 217 GLN A N 1
ATOM 1321 C CA . GLN A 1 240 ? -33.849 23.463 -15.596 1.00 70.26 217 GLN A CA 1
ATOM 1322 C C . GLN A 1 240 ? -32.334 23.618 -15.670 1.00 68.86 217 GLN A C 1
ATOM 1323 O O . GLN A 1 240 ? -31.769 24.578 -15.139 1.00 82.47 217 GLN A O 1
ATOM 1329 N N . LEU A 1 241 ? -31.678 22.667 -16.334 1.00 71.22 218 LEU A N 1
ATOM 1330 C CA . LEU A 1 241 ? -30.228 22.660 -16.463 1.00 58.99 218 LEU A CA 1
ATOM 1331 C C . LEU A 1 241 ? -29.730 23.458 -17.659 1.00 74.77 218 LEU A C 1
ATOM 1332 O O . LEU A 1 241 ? -28.529 23.740 -17.741 1.00 72.32 218 LEU A O 1
ATOM 1337 N N . THR A 1 242 ? -30.615 23.820 -18.585 1.00 73.28 219 THR A N 1
ATOM 1338 C CA . THR A 1 242 ? -30.245 24.566 -19.777 1.00 60.98 219 THR A CA 1
ATOM 1339 C C . THR A 1 242 ? -30.714 26.014 -19.740 1.00 70.68 219 THR A C 1
ATOM 1340 O O . THR A 1 242 ? -30.528 26.736 -20.726 1.00 93.70 219 THR A O 1
ATOM 1344 N N . ASN A 1 243 ? -31.313 26.459 -18.636 1.00 56.61 220 ASN A N 1
ATOM 1345 C CA . ASN A 1 243 ? -31.780 27.834 -18.519 1.00 78.09 220 ASN A CA 1
ATOM 1346 C C . ASN A 1 243 ? -30.653 28.713 -17.996 1.00 94.50 220 ASN A C 1
ATOM 1347 O O . ASN A 1 243 ? -30.094 28.416 -16.932 1.00 101.40 220 ASN A O 1
ATOM 1352 N N . PRO A 1 244 ? -30.287 29.786 -18.695 1.00 78.40 221 PRO A N 1
ATOM 1353 C CA . PRO A 1 244 ? -29.169 30.623 -18.238 1.00 68.33 221 PRO A CA 1
ATOM 1354 C C . PRO A 1 244 ? -29.517 31.479 -17.029 1.00 67.24 221 PRO A C 1
ATOM 1355 O O . PRO A 1 244 ? -30.614 31.370 -16.472 1.00 82.32 221 PRO A O 1
ATOM 1359 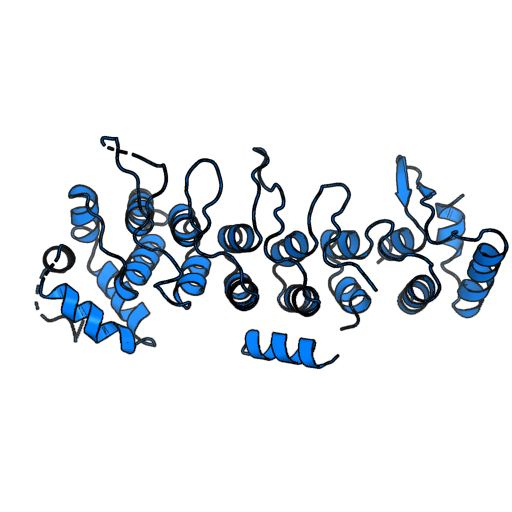N N . LEU A 1 245 ? -28.584 32.336 -16.619 1.00 59.60 222 LEU A N 1
ATOM 1360 C CA . LEU A 1 245 ? -28.748 33.157 -15.427 1.00 52.32 222 LEU A CA 1
ATOM 1361 C C . LEU A 1 245 ? -28.097 34.515 -15.633 1.00 62.18 222 LEU A C 1
ATOM 1362 O O . LEU A 1 245 ? -26.916 34.592 -15.982 1.00 46.89 222 LEU A O 1
ATOM 1367 N N . GLY A 1 246 ? -28.861 35.576 -15.402 1.00 64.18 223 GLY A N 1
ATOM 1368 C CA . GLY A 1 246 ? -28.292 36.904 -15.338 1.00 56.76 223 GLY A CA 1
ATOM 1369 C C . GLY A 1 246 ? -28.116 37.567 -16.691 1.00 66.37 223 GLY A C 1
ATOM 1370 O O . GLY A 1 246 ? -28.640 37.132 -17.722 1.00 45.36 223 GLY A O 1
ATOM 1371 N N . SER A 1 247 ? -27.347 38.661 -16.667 1.00 67.55 224 SER A N 1
ATOM 1372 C CA . SER A 1 247 ? -27.138 39.462 -17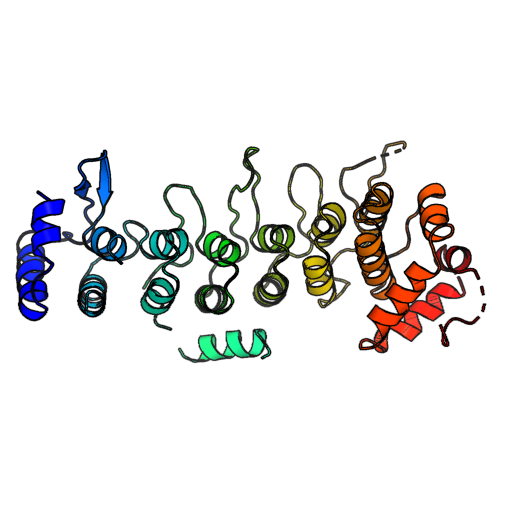.870 1.00 62.93 224 SER A CA 1
ATOM 1373 C C . SER A 1 247 ? -26.449 38.654 -18.961 1.00 66.42 224 SER A C 1
ATOM 1374 O O . SER A 1 247 ? -26.838 38.723 -20.134 1.00 73.43 224 SER A O 1
ATOM 1377 N N . MET A 1 248 ? -25.419 37.893 -18.599 1.00 56.46 225 MET A N 1
ATOM 1378 C CA . MET A 1 248 ? -24.813 36.951 -19.528 1.00 67.91 225 MET A CA 1
ATOM 1379 C C . MET A 1 248 ? -25.605 35.651 -19.534 1.00 71.66 225 MET A C 1
ATOM 1380 O O . MET A 1 248 ? -26.066 35.185 -18.489 1.00 97.46 225 MET A O 1
ATOM 1385 N N . ARG A 1 249 ? -25.763 35.064 -20.718 1.00 52.42 226 ARG A N 1
ATOM 1386 C CA . ARG A 1 249 ? -26.467 33.791 -20.825 1.00 72.68 226 ARG A CA 1
ATOM 1387 C C . ARG A 1 249 ? -25.643 32.669 -20.204 1.00 79.64 226 ARG A C 1
ATOM 1388 O O . ARG A 1 249 ? -25.209 31.749 -20.905 1.00 86.85 226 ARG A O 1
ATOM 1396 N N . ASP A 1 250 ? -25.432 32.734 -18.892 1.00 60.44 227 ASP A N 1
ATOM 1397 C CA . ASP A 1 250 ? -24.608 31.761 -18.180 1.00 67.08 227 ASP A CA 1
ATOM 1398 C C . ASP A 1 250 ? -25.489 30.592 -17.760 1.00 81.11 227 ASP A C 1
ATOM 1399 O O . ASP A 1 250 ? -26.143 30.634 -16.715 1.00 76.70 227 ASP A O 1
ATOM 1404 N N . THR A 1 251 ? -25.510 29.544 -18.585 1.00 79.18 228 THR A N 1
ATOM 1405 C CA . THR A 1 251 ? -26.167 28.310 -18.200 1.00 63.02 228 THR A CA 1
ATOM 1406 C C . THR A 1 251 ? -25.459 27.721 -16.981 1.00 73.16 228 THR A C 1
ATOM 1407 O O . THR A 1 251 ? -24.306 28.061 -16.704 1.00 84.35 228 THR A O 1
ATOM 1411 N N . PRO A 1 252 ? -26.138 26.848 -16.225 1.00 68.84 229 PRO A N 1
ATOM 1412 C CA . PRO A 1 252 ? -25.490 26.243 -15.047 1.00 66.68 229 PRO A CA 1
ATOM 1413 C C . PRO A 1 252 ? -24.120 25.655 -15.338 1.00 68.47 229 PRO A C 1
ATOM 1414 O O . PRO A 1 252 ? -23.223 25.734 -14.490 1.00 74.84 229 PRO A O 1
ATOM 1418 N N . VAL A 1 253 ? -23.932 25.078 -16.525 1.00 64.71 230 VAL A N 1
ATOM 1419 C CA . VAL A 1 253 ? -22.616 24.577 -16.910 1.00 65.74 230 VAL A CA 1
ATOM 1420 C C . VAL A 1 253 ? -21.628 25.732 -17.038 1.00 67.70 230 VAL A C 1
ATOM 1421 O O . VAL A 1 253 ? -20.567 25.739 -16.401 1.00 81.33 230 VAL A O 1
ATOM 1425 N N . ILE A 1 254 ? -21.967 26.728 -17.862 1.00 55.77 231 ILE A N 1
ATOM 1426 C CA . ILE A 1 254 ? -21.109 27.902 -18.002 1.00 72.38 231 ILE A CA 1
ATOM 1427 C C . ILE A 1 254 ? -20.992 28.642 -16.679 1.00 69.93 231 ILE A C 1
ATOM 1428 O O . ILE A 1 254 ? -19.949 29.236 -16.378 1.00 72.31 231 ILE A O 1
ATOM 1433 N N . LEU A 1 255 ? -22.051 28.623 -15.868 1.00 66.68 232 LEU A N 1
ATOM 1434 C CA . LEU A 1 255 ? -22.001 29.293 -14.574 1.00 72.63 232 LEU A CA 1
ATOM 1435 C C . LEU A 1 255 ? -20.954 28.654 -13.671 1.00 66.09 232 LEU A C 1
ATOM 1436 O O . LEU A 1 255 ? -20.125 29.350 -13.073 1.00 60.86 232 LEU A O 1
ATOM 1441 N N . ALA A 1 256 ? -20.973 27.323 -13.563 1.00 63.55 233 ALA A N 1
ATOM 1442 C CA . ALA A 1 256 ? -19.965 26.635 -12.765 1.00 73.20 233 ALA A CA 1
ATOM 1443 C C . ALA A 1 256 ? -18.576 26.780 -13.371 1.00 72.72 233 ALA A C 1
ATOM 1444 O O . ALA A 1 256 ? -17.581 26.816 -12.637 1.00 64.64 233 ALA A O 1
ATOM 1446 N N . ALA A 1 257 ? -18.488 26.871 -14.700 1.00 60.83 234 ALA A N 1
ATOM 1447 C CA . ALA A 1 257 ? -17.187 26.996 -15.347 1.00 66.56 234 ALA A CA 1
ATOM 1448 C C . ALA A 1 257 ? -16.560 28.359 -15.082 1.00 64.34 234 ALA A C 1
ATOM 1449 O O . ALA A 1 257 ? -15.344 28.462 -14.886 1.00 66.36 234 ALA A O 1
ATOM 1451 N N . ARG A 1 258 ? -17.374 29.415 -15.069 1.00 63.46 235 ARG A N 1
ATOM 1452 C CA . ARG A 1 258 ? -16.838 30.765 -14.921 1.00 64.95 235 ARG A CA 1
ATOM 1453 C C . ARG A 1 258 ? -16.395 31.032 -13.489 1.00 81.45 235 ARG A C 1
ATOM 1454 O O . ARG A 1 258 ? -15.309 31.573 -13.254 1.00 73.89 235 ARG A O 1
ATOM 1462 N N . LEU A 1 259 ? -17.229 30.673 -12.518 1.00 84.28 236 LEU A N 1
ATOM 1463 C CA . LEU A 1 259 ? -16.927 30.923 -11.116 1.00 82.64 236 LEU A CA 1
ATOM 1464 C C . LEU A 1 259 ? -16.042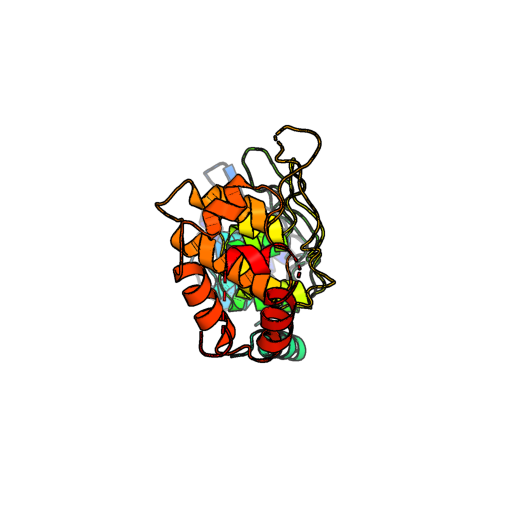 29.848 -10.502 1.00 81.05 236 LEU A C 1
ATOM 1465 O O . LEU A 1 259 ? -15.808 29.876 -9.289 1.00 76.62 236 LEU A O 1
ATOM 1470 N N . GLY A 1 260 ? -15.548 28.909 -11.306 1.00 69.44 237 GLY A N 1
ATOM 1471 C CA . GLY A 1 260 ? -14.631 27.905 -10.806 1.00 67.49 237 GLY A CA 1
ATOM 1472 C C . GLY A 1 260 ? -15.240 26.890 -9.870 1.00 72.44 237 GLY A C 1
ATOM 1473 O O . GLY A 1 260 ? -14.504 26.179 -9.183 1.00 85.64 237 GLY A O 1
ATOM 1474 N N . LYS A 1 261 ? -16.568 26.801 -9.821 1.00 68.19 238 LYS A N 1
ATOM 1475 C CA . LYS A 1 261 ? -17.228 25.817 -8.971 1.00 70.83 238 LYS A CA 1
ATOM 1476 C C . LYS A 1 261 ? -17.082 24.431 -9.584 1.00 74.70 238 LYS A C 1
ATOM 1477 O O . LYS A 1 261 ? -17.948 23.982 -10.343 1.00 72.90 238 LYS A O 1
ATOM 1481 N N . ILE A 1 262 ? -15.984 23.748 -9.253 1.00 70.31 239 ILE A N 1
ATOM 1482 C CA . ILE A 1 262 ? -15.657 22.486 -9.910 1.00 79.22 239 ILE A CA 1
ATOM 1483 C C . ILE A 1 262 ? -16.617 21.385 -9.479 1.00 76.73 239 ILE A C 1
ATOM 1484 O O . ILE A 1 262 ? -17.108 20.613 -10.309 1.00 77.76 239 ILE A O 1
ATOM 1489 N N . ASN A 1 263 ? -16.887 21.283 -8.174 1.00 70.74 240 ASN A N 1
ATOM 1490 C CA . ASN A 1 263 ? -17.770 20.228 -7.684 1.00 65.57 240 ASN A CA 1
ATOM 1491 C C . ASN A 1 263 ? -19.168 20.361 -8.275 1.00 68.44 240 ASN A C 1
ATOM 1492 O O . ASN A 1 263 ? -19.814 19.355 -8.599 1.00 67.45 240 ASN A O 1
ATOM 1497 N N . ALA A 1 264 ? -19.648 21.597 -8.432 1.00 59.77 241 ALA A N 1
ATOM 1498 C CA . ALA A 1 264 ? -20.933 21.811 -9.087 1.00 66.98 241 ALA A CA 1
ATOM 1499 C C . ALA A 1 264 ? -20.883 21.374 -10.544 1.00 72.33 241 ALA A C 1
ATOM 1500 O O . ALA A 1 264 ? -21.859 20.828 -11.072 1.00 73.51 241 ALA A O 1
ATOM 1502 N N . LEU A 1 265 ? -19.749 21.604 -11.211 1.00 68.03 242 LEU A N 1
ATOM 1503 C CA . LEU A 1 265 ? -19.602 21.167 -12.595 1.00 66.08 242 LEU A CA 1
ATOM 1504 C C . LEU A 1 265 ? -19.627 19.647 -12.698 1.00 67.17 242 LEU A C 1
ATOM 1505 O O . LEU A 1 265 ? -20.285 19.091 -13.586 1.00 69.42 242 LEU A O 1
ATOM 1510 N N . ALA A 1 266 ? -18.921 18.959 -11.798 1.00 60.38 243 ALA A N 1
ATOM 1511 C CA . ALA A 1 266 ? -18.928 17.501 -11.805 1.00 60.89 243 ALA A CA 1
ATOM 1512 C C . ALA A 1 266 ? -20.321 16.959 -11.515 1.00 65.60 243 ALA A C 1
ATOM 1513 O O . ALA A 1 266 ? -20.755 15.977 -12.132 1.00 58.39 243 ALA A O 1
ATOM 1515 N N . ALA A 1 267 ? -21.039 17.589 -10.581 1.00 59.99 244 ALA A N 1
ATOM 1516 C CA . ALA A 1 267 ? -22.404 17.162 -10.290 1.00 55.72 244 ALA A CA 1
ATOM 1517 C C . ALA A 1 267 ? -23.314 17.375 -11.491 1.00 61.48 244 ALA A C 1
ATOM 1518 O O . ALA A 1 267 ? -24.188 16.546 -11.773 1.00 73.82 244 ALA A O 1
ATOM 1520 N N . LEU A 1 268 ? -23.128 18.484 -12.210 1.00 65.73 245 LEU A N 1
ATOM 1521 C CA . LEU A 1 268 ? -23.937 18.739 -13.396 1.00 71.44 245 LEU A CA 1
ATOM 1522 C C . LEU A 1 268 ? -23.633 17.733 -14.499 1.00 76.85 245 LEU A C 1
ATOM 1523 O O . LEU A 1 268 ? -24.549 17.243 -15.169 1.00 78.56 245 LEU A O 1
ATOM 1528 N N . LEU A 1 269 ? -22.354 17.405 -14.695 1.00 72.26 246 LEU A N 1
ATOM 1529 C CA . LEU A 1 269 ? -21.965 16.522 -15.788 1.00 73.92 246 LEU A CA 1
ATOM 1530 C C . LEU A 1 269 ? -22.386 15.077 -15.553 1.00 86.12 246 LEU A C 1
ATOM 1531 O O . LEU A 1 269 ? -22.404 14.291 -16.507 1.00 89.90 246 LEU A O 1
ATOM 1536 N N . GLU A 1 270 ? -22.720 14.708 -14.312 1.00 92.58 247 GLU A N 1
ATOM 1537 C CA . GLU A 1 270 ? -23.244 13.370 -14.053 1.00 85.25 247 GLU A CA 1
ATOM 1538 C C . GLU A 1 270 ? -24.561 13.141 -14.783 1.00 97.69 247 GLU A C 1
ATOM 1539 O O . GLU A 1 270 ? -24.913 11.997 -15.092 1.00 101.28 247 GLU A O 1
ATOM 1545 N N . LEU A 1 271 ? -25.293 14.213 -15.064 1.00 95.67 248 LEU A N 1
ATOM 1546 C CA . LEU A 1 271 ? -26.552 14.159 -15.782 1.00 89.39 248 LEU A CA 1
ATOM 1547 C C . LEU A 1 271 ? -26.300 14.000 -17.280 1.00 100.50 248 LEU A C 1
ATOM 1548 O O . LEU A 1 271 ? -25.179 14.206 -17.753 1.00 111.59 248 LEU A O 1
ATOM 1553 N N . PRO A 1 272 ? -27.321 13.605 -18.046 1.00 96.12 249 PRO A N 1
ATOM 1554 C CA . PRO A 1 272 ? -27.131 13.432 -19.493 1.00 89.07 249 PRO A CA 1
ATOM 1555 C C . PRO A 1 272 ? -26.605 14.697 -20.157 1.00 87.21 249 PRO A C 1
ATOM 1556 O O . PRO A 1 272 ? -27.060 15.807 -19.874 1.00 84.14 249 PRO A O 1
ATOM 1560 N N . THR A 1 273 ? -25.629 14.512 -21.050 1.00 84.01 250 THR A N 1
ATOM 1561 C CA . THR A 1 273 ? -24.998 15.650 -21.711 1.00 67.63 250 THR A CA 1
ATOM 1562 C C . THR A 1 273 ? -25.956 16.359 -22.658 1.00 86.27 250 THR A C 1
ATOM 1563 O O . THR A 1 273 ? -25.832 17.572 -22.866 1.00 101.15 250 THR A O 1
ATOM 1567 N N . GLN A 1 274 ? -26.910 15.628 -23.241 1.00 91.49 251 GLN A N 1
ATOM 1568 C CA . GLN A 1 274 ? -27.858 16.252 -24.157 1.00 106.78 251 GLN A CA 1
ATOM 1569 C C . GLN A 1 274 ? -28.729 17.280 -23.444 1.00 106.87 251 GLN A C 1
ATOM 1570 O O . GLN A 1 274 ? -29.202 18.236 -24.070 1.00 114.55 251 GLN A O 1
ATOM 1576 N N . SER A 1 275 ? -28.935 17.112 -22.139 1.00 103.60 252 SER A N 1
ATOM 1577 C CA . SER A 1 275 ? -29.743 18.028 -21.347 1.00 105.03 252 SER A CA 1
ATOM 1578 C C . SER A 1 275 ? -28.910 19.086 -20.636 1.00 88.95 252 SER A C 1
ATOM 1579 O O . SER A 1 275 ? -29.420 19.759 -19.734 1.00 79.18 252 SER A O 1
ATOM 1582 N N . LEU A 1 276 ? -27.641 19.248 -21.017 1.00 85.68 253 LEU A N 1
ATOM 1583 C CA . LEU A 1 276 ? -26.783 20.269 -20.434 1.00 83.08 253 LEU A CA 1
ATOM 1584 C C . LEU A 1 276 ? -26.416 21.384 -21.399 1.00 89.95 253 LEU A C 1
ATOM 1585 O O . LEU A 1 276 ? -26.073 22.480 -20.943 1.00 100.82 253 LEU A O 1
ATOM 1590 N N . SER A 1 277 ? -26.477 21.133 -22.708 1.00 87.65 254 SER A N 1
ATOM 1591 C CA . SER A 1 277 ? -26.170 22.131 -23.733 1.00 84.69 254 SER A CA 1
ATOM 1592 C C . SER A 1 277 ? -24.765 22.707 -23.535 1.00 85.17 254 SER A C 1
ATOM 1593 O O . SER A 1 277 ? -24.574 23.902 -23.298 1.00 92.74 254 SER A O 1
ATOM 1596 N N . LEU A 1 278 ? -23.774 21.820 -23.640 1.00 81.39 255 LEU A N 1
ATOM 1597 C CA . LEU A 1 278 ? -22.380 22.210 -23.470 1.00 74.40 255 LEU A CA 1
ATOM 1598 C C . LEU A 1 278 ? -21.850 23.020 -24.644 1.00 72.63 255 LEU A C 1
ATOM 1599 O O . LEU A 1 278 ? -20.752 23.579 -24.543 1.00 59.93 255 LEU A O 1
ATOM 1604 N N . GLU A 1 279 ? -22.598 23.095 -25.745 1.00 86.41 256 GLU A N 1
ATOM 1605 C CA . GLU A 1 279 ? -22.169 23.862 -26.908 1.00 92.48 256 GLU A CA 1
ATOM 1606 C C . GLU A 1 279 ? -22.501 25.343 -26.776 1.00 77.88 256 GLU A C 1
ATOM 1607 O O . GLU A 1 279 ? -21.760 26.188 -27.292 1.00 61.11 256 GLU A O 1
ATOM 1613 N N . SER A 1 280 ? -23.599 25.670 -26.097 1.00 72.73 257 SER A N 1
ATOM 1614 C CA . SER A 1 280 ? -24.139 27.023 -26.123 1.00 79.94 257 SER A CA 1
ATOM 1615 C C . SER A 1 280 ? -23.164 28.025 -25.517 1.00 85.32 257 SER A C 1
ATOM 1616 O O . SER A 1 280 ? -22.341 27.693 -24.659 1.00 80.84 257 SER A O 1
ATOM 1619 N N . GLU A 1 281 ? -23.270 29.270 -25.975 1.00 79.64 258 GLU A N 1
ATOM 1620 C CA . GLU A 1 281 ? -22.395 30.350 -25.554 1.00 73.70 258 GLU A CA 1
ATOM 1621 C C . GLU A 1 281 ? -23.199 31.425 -24.834 1.00 82.12 258 GLU A C 1
ATOM 1622 O O . GLU A 1 281 ? -24.408 31.569 -25.034 1.00 84.08 258 GLU A O 1
ATOM 1624 N N . ASN A 1 282 ? -22.504 32.190 -23.994 1.00 76.64 259 ASN A N 1
ATOM 1625 C CA . ASN A 1 282 ? -23.140 33.245 -23.216 1.00 78.28 259 ASN A CA 1
ATOM 1626 C C . ASN A 1 282 ? -23.021 34.595 -23.912 1.00 101.95 259 ASN A C 1
ATOM 1627 O O . ASN A 1 282 ? -23.101 34.677 -25.142 1.00 106.83 259 ASN A O 1
ATOM 1632 N N . ASN A 1 283 ? -22.824 35.658 -23.130 1.00 102.23 260 ASN A N 1
ATOM 1633 C CA . ASN A 1 283 ? -22.680 37.006 -23.664 1.00 83.06 260 ASN A CA 1
ATOM 1634 C C . ASN A 1 283 ? -21.319 37.619 -23.357 1.00 82.15 260 ASN A C 1
ATOM 1635 O O . ASN A 1 283 ? -21.115 38.811 -23.620 1.00 105.14 260 ASN A O 1
ATOM 1640 N N . HIS A 1 284 ? -20.386 36.845 -22.809 1.00 81.52 261 HIS A N 1
ATOM 1641 C CA . HIS A 1 284 ? -19.028 37.327 -22.575 1.00 96.83 261 HIS A CA 1
ATOM 1642 C C . HIS A 1 284 ? -18.241 37.174 -23.871 1.00 103.64 261 HIS A C 1
ATOM 1643 O O . HIS A 1 284 ? -17.875 36.059 -24.259 1.00 108.45 261 HIS A O 1
ATOM 1650 N N . LEU A 1 285 ? -17.979 38.291 -24.541 1.00 111.50 262 LEU A N 1
ATOM 1651 C CA . LEU A 1 285 ? -17.443 38.264 -25.898 1.00 115.38 262 LEU A CA 1
ATOM 1652 C C . LEU A 1 285 ? -15.920 38.374 -25.929 1.00 111.52 262 LEU A C 1
ATOM 1653 O O . LEU A 1 285 ? -15.296 38.798 -24.957 1.00 121.03 262 LEU A O 1
ATOM 1658 N N . ASP A 1 288 ? -12.009 39.507 -29.755 1.00 121.08 265 ASP A N 1
ATOM 1659 C CA . ASP A 1 288 ? -12.837 39.787 -30.922 1.00 121.32 265 ASP A CA 1
ATOM 1660 C C . ASP A 1 288 ? -14.206 40.308 -30.503 1.00 136.77 265 ASP A C 1
ATOM 1661 O O . ASP A 1 288 ? -14.330 41.027 -29.511 1.00 139.13 265 ASP A O 1
ATOM 1663 N N . LYS A 1 289 ? -15.231 39.939 -31.264 1.00 145.02 266 LYS A N 1
ATOM 1664 C CA . LYS A 1 289 ? -16.599 40.347 -30.974 1.00 142.17 266 LYS A CA 1
ATOM 1665 C C . LYS A 1 289 ? -17.544 39.393 -31.694 1.00 143.97 266 LYS A C 1
ATOM 1666 O O . LYS A 1 289 ? -17.114 38.440 -32.351 1.00 145.90 266 LYS A O 1
ATOM 1668 N N . GLN A 1 290 ? -18.846 39.648 -31.533 1.00 135.40 267 GLN A N 1
ATOM 1669 C CA . GLN A 1 290 ? -19.923 38.950 -32.235 1.00 142.84 267 GLN A CA 1
ATOM 1670 C C . GLN A 1 290 ? -20.138 37.517 -31.754 1.00 152.58 267 GLN A C 1
ATOM 1671 O O . GLN A 1 290 ? -21.247 36.986 -31.876 1.00 151.43 267 GLN A O 1
ATOM 1673 N N . THR A 1 291 ? -19.104 36.876 -31.212 1.00 153.70 268 THR A N 1
ATOM 1674 C CA . THR A 1 291 ? -19.222 35.522 -30.687 1.00 137.77 268 THR A CA 1
ATOM 1675 C C . THR A 1 291 ? -18.811 35.496 -29.220 1.00 122.90 268 THR A C 1
ATOM 1676 O O . THR A 1 291 ? -17.930 36.248 -28.787 1.00 131.18 268 THR A O 1
ATOM 1680 N N . GLY A 1 292 ? -19.472 34.631 -28.452 1.00 109.89 269 GLY A N 1
ATOM 1681 C CA . GLY A 1 292 ? -19.305 34.622 -27.011 1.00 94.30 269 GLY A CA 1
ATOM 1682 C C . GLY A 1 292 ? -18.654 33.376 -26.445 1.00 89.33 269 GLY A C 1
ATOM 1683 O O . GLY A 1 292 ? -18.618 32.328 -27.097 1.00 90.80 269 GLY A O 1
ATOM 1684 N N . HIS A 1 293 ? -18.145 33.489 -25.220 1.00 76.66 270 HIS A N 1
ATOM 1685 C CA . HIS A 1 293 ? -17.463 32.379 -24.571 1.00 74.69 270 HIS A CA 1
ATOM 1686 C C . HIS A 1 293 ? -18.409 31.203 -24.356 1.00 82.70 270 HIS A C 1
ATOM 1687 O O . HIS A 1 293 ? -19.628 31.361 -24.250 1.00 84.32 270 HIS A O 1
ATOM 1694 N N . THR A 1 294 ? -17.828 30.012 -24.284 1.00 97.19 271 THR A N 1
ATOM 1695 C CA . THR A 1 294 ? -18.532 28.812 -23.867 1.00 86.52 271 THR A CA 1
ATOM 1696 C C . THR A 1 294 ? -17.910 28.313 -22.569 1.00 76.17 271 THR A C 1
ATOM 1697 O O . THR A 1 294 ? -16.883 28.822 -22.114 1.00 89.01 271 THR A O 1
ATOM 1701 N N . ALA A 1 295 ? -18.553 27.308 -21.967 1.00 71.37 272 ALA A N 1
ATOM 1702 C CA . ALA A 1 295 ? -18.121 26.822 -20.659 1.00 79.67 272 ALA A CA 1
ATOM 1703 C C . ALA A 1 295 ? -16.652 26.419 -20.667 1.00 74.30 272 ALA A C 1
ATOM 1704 O O . ALA A 1 295 ? -15.901 26.750 -19.741 1.00 70.94 272 ALA A O 1
ATOM 1706 N N . VAL A 1 296 ? -16.221 25.711 -21.713 1.00 75.50 273 VAL A N 1
ATOM 1707 C CA . VAL A 1 296 ? -14.818 25.321 -21.821 1.00 75.61 273 VAL A CA 1
ATOM 1708 C C . VAL A 1 296 ? -13.939 26.556 -21.972 1.00 72.70 273 VAL A C 1
ATOM 1709 O O . VAL A 1 296 ? -12.930 26.713 -21.273 1.00 76.64 273 VAL A O 1
ATOM 1713 N N . GLU A 1 297 ? -14.316 27.454 -22.886 1.00 82.84 274 GLU A N 1
ATOM 1714 C CA . GLU A 1 297 ? -13.547 28.675 -23.102 1.00 87.71 274 GLU A CA 1
ATOM 1715 C C . GLU A 1 297 ? -13.508 29.529 -21.842 1.00 84.66 274 GLU A C 1
ATOM 1716 O O . GLU A 1 297 ? -12.450 30.037 -21.449 1.00 76.53 274 GLU A O 1
ATOM 1722 N N . GLU A 1 298 ? -14.663 29.699 -21.192 1.00 105.02 275 GLU A N 1
ATOM 1723 C CA . GLU A 1 298 ? -14.707 30.462 -19.951 1.00 99.59 275 GLU A CA 1
ATOM 1724 C C . GLU A 1 298 ? -13.842 29.823 -18.874 1.00 95.66 275 GLU A C 1
ATOM 1725 O O . GLU A 1 298 ? -13.265 30.531 -18.040 1.00 99.61 275 GLU A O 1
ATOM 1731 N N . LEU A 1 299 ? -13.734 28.493 -18.874 1.00 92.89 276 LEU A N 1
ATOM 1732 C CA . LEU A 1 299 ? -12.791 27.839 -17.974 1.00 84.82 276 LEU A CA 1
ATOM 1733 C C . LEU A 1 299 ? -11.350 28.127 -18.371 1.00 89.88 276 LEU A C 1
ATOM 1734 O O . LEU A 1 299 ? -10.477 28.216 -17.501 1.00 73.80 276 LEU A O 1
ATOM 1739 N N . CYS A 1 300 ? -11.080 28.274 -19.671 1.00 98.77 277 CYS A N 1
ATOM 1740 C CA . CYS A 1 300 ? -9.727 28.604 -20.104 1.00 96.24 277 CYS A CA 1
ATOM 1741 C C . CYS A 1 300 ? -9.340 30.014 -19.676 1.00 92.87 277 CYS A C 1
ATOM 1742 O O . CYS A 1 300 ? -8.175 30.269 -19.349 1.00 84.17 277 CYS A O 1
ATOM 1745 N N . GLU A 1 301 ? -10.300 30.944 -19.671 1.00 91.60 278 GLU A N 1
ATOM 1746 C CA . GLU A 1 301 ? -10.022 32.282 -19.161 1.00 100.33 278 GLU A CA 1
ATOM 1747 C C . GLU A 1 301 ? -9.664 32.268 -17.681 1.00 93.36 278 GLU A C 1
ATOM 1748 O O . GLU A 1 301 ? -9.021 33.207 -17.200 1.00 98.84 278 GLU A O 1
ATOM 1754 N N . ARG A 1 302 ? -10.066 31.226 -16.950 1.00 83.27 279 ARG A N 1
ATOM 1755 C CA . ARG A 1 302 ? -9.676 31.096 -15.553 1.00 86.67 279 ARG A CA 1
ATOM 1756 C C . ARG A 1 302 ? -8.223 30.669 -15.398 1.00 95.32 279 ARG A C 1
ATOM 1757 O O . ARG A 1 302 ? -7.651 30.847 -14.316 1.00 105.76 279 ARG A O 1
ATOM 1765 N N . MET A 1 303 ? -7.616 30.107 -16.445 1.00 104.25 280 MET A N 1
ATOM 1766 C CA . MET A 1 303 ? -6.222 29.689 -16.370 1.00 105.34 280 MET A CA 1
ATOM 1767 C C . MET A 1 303 ? -5.254 30.858 -16.467 1.00 120.19 280 MET A C 1
ATOM 1768 O O . MET A 1 303 ? -4.099 30.721 -16.048 1.00 137.11 280 MET A O 1
ATOM 1773 N N . ALA A 1 304 ? -5.689 31.997 -17.016 1.00 119.38 281 ALA A N 1
ATOM 1774 C CA . ALA A 1 304 ? -4.857 33.194 -16.973 1.00 114.90 281 ALA A CA 1
ATOM 1775 C C . ALA A 1 304 ? -4.558 33.601 -15.538 1.00 126.65 281 ALA A C 1
ATOM 1776 O O . ALA A 1 304 ? -3.499 34.175 -15.260 1.00 138.77 281 ALA A O 1
ATOM 1778 N N . ASN A 1 305 ? -5.477 33.312 -14.617 1.00 133.48 282 ASN A N 1
ATOM 1779 C CA . ASN A 1 305 ? -5.241 33.474 -13.184 1.00 143.34 282 ASN A CA 1
ATOM 1780 C C . ASN A 1 305 ? -4.673 32.156 -12.678 1.00 134.03 282 ASN A C 1
ATOM 1781 O O . ASN A 1 305 ? -5.406 31.222 -12.351 1.00 129.45 282 ASN A O 1
ATOM 1786 N N . GLU A 1 306 ? -3.340 32.079 -12.620 1.00 134.38 283 GLU A N 1
ATOM 1787 C CA . GLU A 1 306 ? -2.682 30.819 -12.287 1.00 129.97 283 GLU A CA 1
ATOM 1788 C C . GLU A 1 306 ? -3.037 30.345 -10.883 1.00 146.04 283 GLU A C 1
ATOM 1789 O O . GLU A 1 306 ? -3.007 29.139 -10.614 1.00 146.55 283 GLU A O 1
ATOM 1791 N N . ASN A 1 307 ? -3.386 31.274 -9.986 1.00 160.20 284 ASN A N 1
ATOM 1792 C CA . ASN A 1 307 ? -3.680 30.924 -8.599 1.00 164.68 284 ASN A CA 1
ATOM 1793 C C . ASN A 1 307 ? -4.741 29.836 -8.499 1.00 158.22 284 ASN A C 1
ATOM 1794 O O . ASN A 1 307 ? -4.697 29.003 -7.588 1.00 155.65 284 ASN A O 1
ATOM 1799 N N . ASP A 1 308 ? -5.702 29.825 -9.423 1.00 150.17 285 ASP A N 1
ATOM 1800 C CA . ASP A 1 308 ? -6.700 28.765 -9.498 1.00 130.47 285 ASP A CA 1
ATOM 1801 C C . ASP A 1 308 ? -6.715 28.119 -10.879 1.00 114.72 285 ASP A C 1
ATOM 1802 O O . ASP A 1 308 ? -7.770 27.701 -11.364 1.00 92.19 285 ASP A O 1
ATOM 1807 N N . LYS A 1 309 ? -5.548 28.029 -11.525 1.00 110.95 286 LYS A N 1
ATOM 1808 C CA . LYS A 1 309 ? -5.486 27.417 -12.850 1.00 96.81 286 LYS A CA 1
ATOM 1809 C C . LYS A 1 309 ? -5.679 25.907 -12.776 1.00 93.57 286 LYS A C 1
ATOM 1810 O O . LYS A 1 309 ? -6.384 25.326 -13.610 1.00 81.92 286 LYS A O 1
ATOM 1812 N N . ALA A 1 310 ? -5.058 25.261 -11.784 1.00 96.81 287 ALA A N 1
ATOM 1813 C CA . ALA A 1 310 ? -5.139 23.809 -11.646 1.00 85.62 287 ALA A CA 1
ATOM 1814 C C . ALA A 1 310 ? -6.584 23.327 -11.694 1.00 82.92 287 ALA A C 1
ATOM 1815 O O . ALA A 1 310 ? -6.961 22.539 -12.570 1.00 96.53 287 ALA A O 1
ATOM 1817 N N . ASP A 1 311 ? -7.412 23.815 -10.763 1.00 82.71 288 ASP A N 1
ATOM 1818 C CA . ASP A 1 311 ? -8.829 23.461 -10.759 1.00 80.56 288 ASP A CA 1
ATOM 1819 C C . ASP A 1 311 ? -9.455 23.668 -12.130 1.00 77.80 288 ASP A C 1
ATOM 1820 O O . ASP A 1 311 ? -10.194 22.805 -12.620 1.00 83.35 288 ASP A O 1
ATOM 1825 N N . ALA A 1 312 ? -9.148 24.799 -12.774 1.00 78.02 289 ALA A N 1
ATOM 1826 C CA . ALA A 1 312 ? -9.687 25.07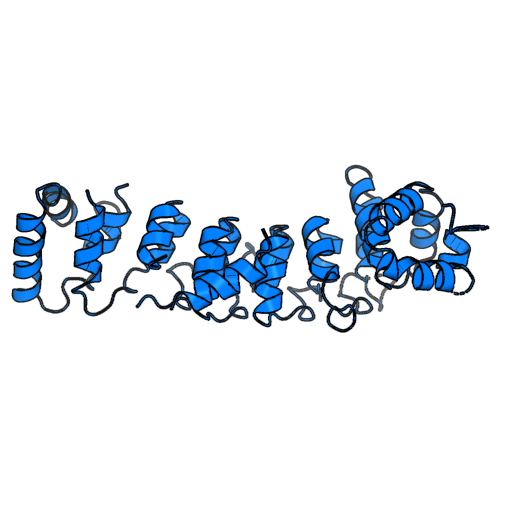1 -14.102 1.00 84.88 289 ALA A CA 1
ATOM 1827 C C . ALA A 1 312 ? -9.420 23.907 -15.045 1.00 99.60 289 ALA A C 1
ATOM 1828 O O . ALA A 1 312 ? -10.341 23.397 -15.697 1.00 102.13 289 ALA A O 1
ATOM 1830 N N . LEU A 1 313 ? -8.163 23.450 -15.096 1.00 100.34 290 LEU A N 1
ATOM 1831 C CA . LEU A 1 313 ? -7.812 22.299 -15.923 1.00 95.51 290 LEU A CA 1
ATOM 1832 C C . LEU A 1 313 ? -8.776 21.146 -15.685 1.00 96.89 290 LEU A C 1
ATOM 1833 O O . LEU A 1 313 ? -9.353 20.600 -16.635 1.00 96.14 290 LEU A O 1
ATOM 1838 N N . ARG A 1 314 ? -8.991 20.795 -14.412 1.00 75.92 291 ARG A N 1
ATOM 1839 C CA . ARG A 1 314 ? -9.944 19.746 -14.066 1.00 74.76 291 ARG A CA 1
ATOM 1840 C C . ARG A 1 314 ? -11.251 19.942 -14.818 1.00 99.12 291 ARG A C 1
ATOM 1841 O O . ARG A 1 314 ? -11.662 19.087 -15.614 1.00 111.60 291 ARG A O 1
ATOM 1844 N N . GLY A 1 315 ? -11.884 21.103 -14.620 1.00 71.46 292 GLY A N 1
ATOM 1845 C CA . GLY A 1 315 ? -13.132 21.382 -15.309 1.00 69.20 292 GLY A CA 1
ATOM 1846 C C . GLY A 1 315 ? -13.022 21.156 -16.801 1.00 68.37 292 GLY A C 1
ATOM 1847 O O . GLY A 1 315 ? -13.827 20.429 -17.392 1.00 66.96 292 GLY A O 1
ATOM 1848 N N . ILE A 1 316 ? -11.986 21.733 -17.419 1.00 69.44 293 ILE A N 1
ATOM 1849 C CA . ILE A 1 316 ? -11.774 21.548 -18.853 1.00 68.91 293 ILE A CA 1
ATOM 1850 C C . ILE A 1 316 ? -11.739 20.065 -19.182 1.00 68.76 293 ILE A C 1
ATOM 1851 O O . ILE A 1 316 ? -12.500 19.579 -20.029 1.00 67.43 293 ILE A O 1
ATOM 1856 N N . ALA A 1 317 ? -10.886 19.316 -18.475 1.00 74.89 294 ALA A N 1
ATOM 1857 C CA . ALA A 1 317 ? -10.858 17.870 -18.649 1.00 70.47 294 ALA A CA 1
ATOM 1858 C C . ALA A 1 317 ? -12.258 17.295 -18.504 1.00 68.84 294 ALA A C 1
ATOM 1859 O O . ALA A 1 317 ? -12.771 16.638 -19.419 1.00 74.23 294 ALA A O 1
ATOM 1861 N N . MET A 1 318 ? -12.918 17.601 -17.379 1.00 68.51 295 MET A N 1
ATOM 1862 C CA . MET A 1 318 ? -14.276 17.119 -17.153 1.00 76.08 295 MET A CA 1
ATOM 1863 C C . MET A 1 318 ? -15.167 17.423 -18.344 1.00 65.24 295 MET A C 1
ATOM 1864 O O . MET A 1 318 ? -15.919 16.559 -18.801 1.00 64.42 295 MET A O 1
ATOM 1869 N N . LEU A 1 319 ? -15.069 18.636 -18.886 1.00 64.98 296 LEU A N 1
ATOM 1870 C CA . LEU A 1 319 ? -15.918 18.989 -20.015 1.00 71.16 296 LEU A CA 1
ATOM 1871 C C . LEU A 1 319 ? -15.534 18.189 -21.253 1.00 85.24 296 LEU A C 1
ATOM 1872 O O . LEU A 1 319 ? -16.400 17.626 -21.934 1.00 109.79 296 LEU A O 1
ATOM 1877 N N . ILE A 1 320 ? -14.235 18.098 -21.543 1.00 78.57 297 ILE A N 1
ATOM 1878 C CA . ILE A 1 320 ? -13.827 17.406 -22.760 1.00 73.52 297 ILE A CA 1
ATOM 1879 C C . ILE A 1 320 ? -14.070 15.908 -22.633 1.00 74.48 297 ILE A C 1
ATOM 1880 O O . ILE A 1 320 ? -14.416 15.241 -23.615 1.00 80.91 297 ILE A O 1
ATOM 1885 N N . CYS A 1 321 ? -13.926 15.356 -21.427 1.00 71.75 298 CYS A N 1
ATOM 1886 C CA . CYS A 1 321 ? -14.152 13.927 -21.243 1.00 75.14 298 CYS A CA 1
ATOM 1887 C C . CYS A 1 321 ? -15.628 13.564 -21.367 1.00 69.47 298 CYS A C 1
ATOM 1888 O O . CYS A 1 321 ? -15.955 12.450 -21.794 1.00 65.61 298 CYS A O 1
ATOM 1891 N N . ARG A 1 322 ? -16.528 14.478 -21.004 1.00 73.51 299 ARG A N 1
ATOM 1892 C CA . ARG A 1 322 ? -17.957 14.240 -21.170 1.00 68.45 299 ARG A CA 1
ATOM 1893 C C . ARG A 1 322 ? -18.455 14.591 -22.565 1.00 69.33 299 ARG A C 1
ATOM 1894 O O . ARG A 1 322 ? -19.652 14.443 -22.832 1.00 88.67 299 ARG A O 1
ATOM 1902 N N . GLY A 1 323 ? -17.580 15.056 -23.452 1.00 57.15 300 GLY A N 1
ATOM 1903 C CA . GLY A 1 323 ? -17.940 15.301 -24.832 1.00 60.33 300 GLY A CA 1
ATOM 1904 C C . GLY A 1 323 ? -17.976 16.751 -25.265 1.00 82.64 300 GLY A C 1
ATOM 1905 O O . GLY A 1 323 ? -18.360 17.024 -26.409 1.00 89.10 300 GLY A O 1
ATOM 1906 N N . ALA A 1 324 ? -17.596 17.687 -24.399 1.00 85.57 301 ALA A N 1
ATOM 1907 C CA . ALA A 1 324 ? -17.588 19.091 -24.782 1.00 75.46 301 ALA A CA 1
ATOM 1908 C C . ALA A 1 324 ? -16.434 19.374 -25.731 1.00 75.28 301 ALA A C 1
ATOM 1909 O O . ALA A 1 324 ? -15.317 18.882 -25.547 1.00 74.07 301 ALA A O 1
ATOM 1911 N N . GLU A 1 325 ? -16.712 20.172 -26.756 1.00 87.35 302 GLU A N 1
ATOM 1912 C CA . GLU A 1 325 ? -15.698 20.481 -27.746 1.00 85.80 302 GLU A CA 1
ATOM 1913 C C . GLU A 1 325 ? -14.624 21.386 -27.141 1.00 70.28 302 GLU A C 1
ATOM 1914 O O . GLU A 1 325 ? -14.917 22.217 -26.277 1.00 80.55 302 GLU A O 1
ATOM 1920 N N . PRO A 1 326 ? -13.373 21.239 -27.573 1.00 80.47 303 PRO A N 1
ATOM 1921 C CA . PRO A 1 326 ? -12.298 22.087 -27.047 1.00 81.53 303 PRO A CA 1
ATOM 1922 C C . PRO A 1 326 ? -12.502 23.534 -27.459 1.00 97.34 303 PRO A C 1
ATOM 1923 O O . PRO A 1 326 ? -13.352 23.827 -28.313 1.00 108.79 303 PRO A O 1
ATOM 1927 N N . PRO A 1 327 ? -11.757 24.471 -26.868 1.00 95.60 304 PRO A N 1
ATOM 1928 C CA . PRO A 1 327 ? -11.910 25.878 -27.258 1.00 94.68 304 PRO A CA 1
ATOM 1929 C C . PRO A 1 327 ? -11.604 26.088 -28.733 1.00 90.12 304 PRO A C 1
ATOM 1930 O O . PRO A 1 327 ? -10.856 25.327 -29.352 1.00 93.21 304 PRO A O 1
ATOM 1934 N N . ARG A 1 328 ? -12.208 27.133 -29.298 1.00 82.31 305 ARG A N 1
ATOM 1935 C CA . ARG A 1 328 ? -12.042 27.468 -30.706 1.00 79.43 305 ARG A CA 1
ATOM 1936 C C . ARG A 1 328 ? -10.996 28.546 -30.944 1.00 90.75 305 ARG A C 1
ATOM 1937 O O . ARG A 1 328 ? -10.612 28.771 -32.096 1.00 85.69 305 ARG A O 1
ATOM 1945 N N . ASN A 1 329 ? -10.534 29.214 -29.892 1.00 115.93 306 ASN A N 1
ATOM 1946 C CA . ASN A 1 329 ? -9.541 30.271 -30.010 1.00 121.43 306 ASN A CA 1
ATOM 1947 C C . ASN A 1 329 ? -8.145 29.665 -30.013 1.00 116.36 306 ASN A C 1
ATOM 1948 O O . ASN A 1 329 ? -7.820 28.840 -29.153 1.00 120.79 306 ASN A O 1
ATOM 1953 N N . GLU A 1 330 ? -7.326 30.076 -30.985 1.00 115.86 307 GLU A N 1
ATOM 1954 C CA . GLU A 1 330 ? -5.983 29.519 -31.124 1.00 119.31 307 GLU A CA 1
ATOM 1955 C C . GLU A 1 330 ? -5.179 29.688 -29.841 1.00 109.39 307 GLU A C 1
ATOM 1956 O O . GLU A 1 330 ? -4.636 28.714 -29.304 1.00 112.59 307 GLU A O 1
ATOM 1962 N N . LYS A 1 331 ? -5.105 30.921 -29.333 1.00 105.10 308 LYS A N 1
ATOM 1963 C CA . LYS A 1 331 ? -4.358 31.201 -28.111 1.00 93.87 308 LYS A CA 1
ATOM 1964 C C . LYS A 1 331 ? -4.745 30.236 -26.996 1.00 92.11 308 LYS A C 1
ATOM 1965 O O . LYS A 1 331 ? -3.908 29.473 -26.498 1.00 86.80 308 LYS A O 1
ATOM 1967 N N . MET A 1 332 ? -6.027 30.235 -26.616 1.00 85.98 309 MET A N 1
ATOM 1968 C CA . MET A 1 332 ? -6.493 29.325 -25.574 1.00 83.93 309 MET A CA 1
ATOM 1969 C C . MET A 1 332 ? -6.153 27.877 -25.908 1.00 92.05 309 MET A C 1
ATOM 1970 O O . MET A 1 332 ? -5.766 27.104 -25.023 1.00 91.11 309 MET A O 1
ATOM 1975 N N . ARG A 1 333 ? -6.271 27.496 -27.184 1.00 82.59 310 ARG A N 1
ATOM 1976 C CA . ARG A 1 333 ? -5.852 26.158 -27.590 1.00 70.02 310 ARG A CA 1
ATOM 1977 C C . ARG A 1 333 ? -4.396 25.912 -27.218 1.00 92.80 310 ARG A C 1
ATOM 1978 O O . ARG A 1 333 ? -4.075 24.938 -26.524 1.00 90.43 310 ARG A O 1
ATOM 1986 N N . ASN A 1 334 ? -3.500 26.804 -27.651 1.00 104.66 311 ASN A N 1
ATOM 1987 C CA . ASN A 1 334 ? -2.103 26.694 -27.248 1.00 116.88 311 ASN A CA 1
ATOM 1988 C C . ASN A 1 334 ? -1.961 26.770 -25.735 1.00 119.40 311 ASN A C 1
ATOM 1989 O O . ASN A 1 334 ? -1.051 26.155 -25.166 1.00 105.25 311 ASN A O 1
ATOM 1994 N N . LEU A 1 335 ? -2.861 27.502 -25.070 1.00 130.20 312 LEU A N 1
ATOM 1995 C CA . LEU A 1 335 ? -2.837 27.566 -23.613 1.00 130.45 312 LEU A CA 1
ATOM 1996 C C . LEU A 1 335 ? -3.007 26.181 -23.003 1.00 127.05 312 LEU A C 1
ATOM 1997 O O . LEU A 1 335 ? -2.405 25.872 -21.968 1.00 120.08 312 LEU A O 1
ATOM 2002 N N . LEU A 1 336 ? -3.821 25.331 -23.633 1.00 125.21 313 LEU A N 1
ATOM 2003 C CA . LEU A 1 336 ? -3.918 23.950 -23.177 1.00 121.40 313 LEU A CA 1
ATOM 2004 C C . LEU A 1 336 ? -2.692 23.148 -23.589 1.00 111.41 313 LEU A C 1
ATOM 2005 O O . LEU A 1 336 ? -2.261 22.252 -22.853 1.00 110.52 313 LEU A O 1
ATOM 2010 N N . SER A 1 337 ? -2.113 23.460 -24.750 1.00 105.07 314 SER A N 1
ATOM 2011 C CA . SER A 1 337 ? -0.920 22.748 -25.195 1.00 98.83 314 SER A CA 1
ATOM 2012 C C . SER A 1 337 ? 0.292 23.154 -24.368 1.00 105.15 314 SER A C 1
ATOM 2013 O O . SER A 1 337 ? 1.059 22.299 -23.909 1.00 101.41 314 SER A O 1
ATOM 2016 N N . SER A 1 338 ? 0.475 24.461 -24.162 1.00 118.61 315 SER A N 1
ATOM 2017 C CA . SER A 1 338 ? 1.614 24.942 -23.389 1.00 134.72 315 SER A CA 1
ATOM 2018 C C . SER A 1 338 ? 1.562 24.464 -21.945 1.00 143.51 315 SER A C 1
ATOM 2021 N N . ASN A 1 339 ? 0.362 24.299 -21.393 1.00 159.13 316 ASN A N 1
ATOM 2022 C CA . ASN A 1 339 ? 0.220 23.867 -20.007 1.00 161.04 316 ASN A CA 1
ATOM 2023 C C . ASN A 1 339 ? -1.054 23.042 -19.890 1.00 148.30 316 ASN A C 1
ATOM 2024 O O . ASN A 1 339 ? -2.151 23.609 -19.905 1.00 160.66 316 ASN A O 1
ATOM 2026 N N . ARG A 1 340 ? -0.926 21.718 -19.781 1.00 121.15 317 ARG A N 1
ATOM 2027 C CA . ARG A 1 340 ? 0.348 20.996 -19.823 1.00 114.86 317 ARG A CA 1
ATOM 2028 C C . ARG A 1 340 ? 0.083 19.543 -20.186 1.00 121.67 317 ARG A C 1
ATOM 2029 O O . ARG A 1 340 ? -0.861 19.228 -20.912 1.00 104.71 317 ARG A O 1
ATOM 2031 N N . VAL A 1 341 ? 0.939 18.657 -19.674 1.00 125.29 318 VAL A N 1
ATOM 2032 C CA . VAL A 1 341 ? 0.559 17.256 -19.560 1.00 113.57 318 VAL A CA 1
ATOM 2033 C C . VAL A 1 341 ? -0.376 17.053 -18.378 1.00 97.59 318 VAL A C 1
ATOM 2034 O O . VAL A 1 341 ? -1.044 16.015 -18.289 1.00 101.36 318 VAL A O 1
ATOM 2038 N N . ALA A 1 342 ? -0.437 18.030 -17.466 1.00 98.54 319 ALA A N 1
ATOM 2039 C CA . ALA A 1 342 ? -1.368 17.984 -16.346 1.00 108.30 319 ALA A CA 1
ATOM 2040 C C . ALA A 1 342 ? -2.819 18.015 -16.798 1.00 109.24 319 ALA A C 1
ATOM 2041 O O . ALA A 1 342 ? -3.691 17.545 -16.060 1.00 118.56 319 ALA A O 1
ATOM 2043 N N . PHE A 1 343 ? -3.098 18.568 -17.979 1.00 89.01 320 PHE A N 1
ATOM 2044 C CA . PHE A 1 343 ? -4.422 18.405 -18.568 1.00 77.14 320 PHE A CA 1
ATOM 2045 C C . PHE A 1 343 ? -4.751 16.930 -18.755 1.00 89.58 320 PHE A C 1
ATOM 2046 O O . PHE A 1 343 ? -5.864 16.486 -18.448 1.00 104.85 320 PHE A O 1
ATOM 2054 N N . LEU A 1 344 ? -3.785 16.152 -19.244 1.00 96.18 321 LEU A N 1
ATOM 2055 C CA . LEU A 1 344 ? -3.976 14.719 -19.406 1.00 91.91 321 LEU A CA 1
ATOM 2056 C C . LEU A 1 344 ? -3.883 13.964 -18.089 1.00 89.70 321 LEU A C 1
ATOM 2057 O O . LEU A 1 344 ? -4.395 12.844 -17.996 1.00 87.08 321 LEU A O 1
ATOM 2062 N N . LYS A 1 345 ? -3.234 14.541 -17.075 1.00 82.54 322 LYS A N 1
ATOM 2063 C CA . LYS A 1 345 ? -3.302 13.952 -15.742 1.00 76.74 322 LYS A CA 1
ATOM 2064 C C . LYS A 1 345 ? -4.696 14.116 -15.152 1.00 86.19 322 LYS A C 1
ATOM 2065 O O . LYS A 1 345 ? -5.206 13.209 -14.483 1.00 97.94 322 LYS A O 1
ATOM 2067 N N . ALA A 1 346 ? -5.333 15.263 -15.400 1.00 84.22 323 ALA A N 1
ATOM 2068 C CA . ALA A 1 346 ? -6.712 15.455 -14.965 1.00 84.03 323 ALA A CA 1
ATOM 2069 C C . ALA A 1 346 ? -7.678 14.616 -15.790 1.00 92.24 323 ALA A C 1
ATOM 2070 O O . ALA A 1 346 ? -8.698 14.154 -15.267 1.00 99.02 323 ALA A O 1
ATOM 2072 N N . VAL A 1 347 ? -7.380 14.415 -17.077 1.00 81.35 324 VAL A N 1
ATOM 2073 C CA . VAL A 1 347 ? -8.187 13.511 -17.891 1.00 69.77 324 VAL A CA 1
ATOM 2074 C C . VAL A 1 347 ? -8.072 12.087 -17.369 1.00 74.94 324 VAL A C 1
ATOM 2075 O O . VAL A 1 347 ? -9.072 11.366 -17.252 1.00 81.46 324 VAL A O 1
ATOM 2079 N N . SER A 1 348 ? -6.851 11.663 -17.035 1.00 80.70 325 SER A N 1
ATOM 2080 C CA . SER A 1 348 ? -6.645 10.303 -16.548 1.00 83.87 325 SER A CA 1
ATOM 2081 C C . SER A 1 348 ? -7.294 10.098 -15.185 1.00 85.67 325 SER A C 1
ATOM 2082 O O . SER A 1 348 ? -7.886 9.043 -14.926 1.00 90.50 325 SER A O 1
ATOM 2085 N N . THR A 1 349 ? -7.200 11.094 -14.300 1.00 82.29 326 THR A N 1
ATOM 2086 C CA . THR A 1 349 ? -7.815 10.959 -12.984 1.00 84.48 326 THR A CA 1
ATOM 2087 C C . THR A 1 349 ? -9.334 11.055 -13.058 1.00 68.41 326 THR A C 1
ATOM 2088 O O . THR A 1 349 ? -10.030 10.444 -12.239 1.00 79.97 326 THR A O 1
ATOM 2092 N N . TYR A 1 350 ? -9.868 11.811 -14.019 1.00 62.21 327 TYR A N 1
ATOM 2093 C CA . TYR A 1 350 ? -11.313 11.878 -14.197 1.00 66.91 327 TYR A CA 1
ATOM 2094 C C . TYR A 1 350 ? -11.863 10.681 -14.962 1.00 76.10 327 TYR A C 1
ATOM 2095 O O . TYR A 1 350 ? -13.076 10.446 -14.932 1.00 78.42 327 TYR A O 1
ATOM 2104 N N . LEU A 1 351 ? -11.003 9.917 -15.635 1.00 72.50 328 LEU A N 1
ATOM 2105 C CA . LEU A 1 351 ? -11.422 8.757 -16.409 1.00 66.32 328 LEU A CA 1
ATOM 2106 C C . LEU A 1 351 ? -11.167 7.440 -15.686 1.00 80.96 328 LEU A C 1
ATOM 2107 O O . LEU A 1 351 ? -11.358 6.374 -16.279 1.00 92.12 328 LEU A O 1
ATOM 2112 N N . ALA A 1 352 ? -10.743 7.489 -14.422 1.00 83.52 329 ALA A N 1
ATOM 2113 C CA . ALA A 1 352 ? -10.478 6.261 -13.681 1.00 91.09 329 ALA A CA 1
ATOM 2114 C C . ALA A 1 352 ? -11.770 5.507 -13.392 1.00 92.31 329 ALA A C 1
ATOM 2115 O O . ALA A 1 352 ? -11.915 4.333 -13.752 1.00 113.40 329 ALA A O 1
ATOM 2117 N N . ASP A 1 353 ? -12.725 6.168 -12.745 1.00 84.15 330 ASP A N 1
ATOM 2118 C CA . ASP A 1 353 ? -13.998 5.555 -12.398 1.00 92.11 330 ASP A CA 1
ATOM 2119 C C . ASP A 1 353 ? -15.052 5.722 -13.486 1.00 79.36 330 ASP A C 1
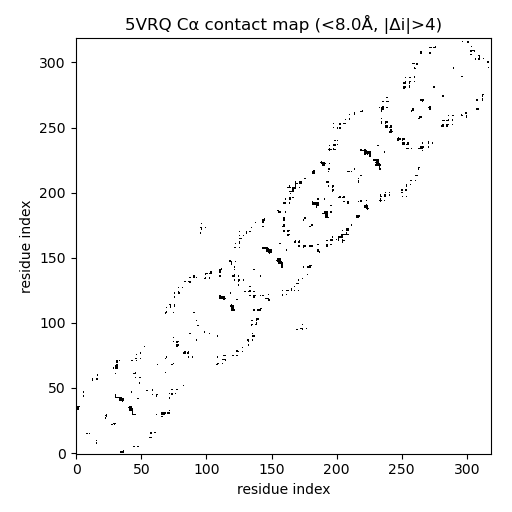ATOM 2120 O O . ASP A 1 353 ? -16.210 5.347 -13.273 1.00 74.15 330 ASP A O 1
ATOM 2125 N N . LYS A 1 354 ? -14.682 6.274 -14.640 1.00 66.78 331 LYS A N 1
ATOM 2126 C CA . LYS A 1 354 ? -15.606 6.497 -15.753 1.00 53.67 331 LYS A CA 1
ATOM 2127 C C . LYS A 1 354 ? -14.986 5.958 -17.037 1.00 66.99 331 LYS A C 1
ATOM 2128 O O . LYS A 1 354 ? -14.585 6.726 -17.920 1.00 68.68 331 LYS A O 1
ATOM 2134 N N . PRO A 1 355 ? -14.894 4.631 -17.174 1.00 64.72 332 PRO A N 1
ATOM 2135 C CA . PRO A 1 355 ? -14.295 4.059 -18.389 1.00 77.69 332 PRO A CA 1
ATOM 2136 C C . PRO A 1 355 ? -15.181 4.164 -19.619 1.00 84.38 332 PRO A C 1
ATOM 2137 O O . PRO A 1 355 ? -14.681 3.972 -20.735 1.00 73.65 332 PRO A O 1
ATOM 2141 N N . GLN A 1 356 ? -16.472 4.464 -19.459 1.00 82.10 333 GLN A N 1
ATOM 2142 C CA . GLN A 1 356 ? -17.370 4.586 -20.602 1.00 82.20 333 GLN A CA 1
ATOM 2143 C C . GLN A 1 356 ? -17.104 5.829 -21.439 1.00 83.97 333 GLN A C 1
ATOM 2144 O O . GLN A 1 356 ? -17.791 6.031 -22.447 1.00 90.79 333 GLN A O 1
ATOM 2150 N N . LEU A 1 357 ? -16.137 6.660 -21.054 1.00 62.46 334 LEU A N 1
ATOM 2151 C CA . LEU A 1 357 ? -15.798 7.867 -21.791 1.00 60.38 334 LEU A CA 1
ATOM 2152 C C . LEU A 1 357 ? -14.512 7.728 -22.593 1.00 59.55 334 LEU A C 1
ATOM 2153 O O . LEU A 1 357 ? -14.226 8.586 -23.439 1.00 74.87 334 LEU A O 1
ATOM 2158 N N . VAL A 1 358 ? -13.742 6.664 -22.354 1.00 51.56 335 VAL A N 1
ATOM 2159 C CA . VAL A 1 358 ? -12.423 6.536 -22.963 1.00 64.44 335 VAL A CA 1
ATOM 2160 C C . VAL A 1 358 ? -12.537 6.351 -24.470 1.00 68.96 335 VAL A C 1
ATOM 2161 O O . VAL A 1 358 ? -11.782 6.958 -25.237 1.00 66.39 335 VAL A O 1
ATOM 2165 N N . ASP A 1 359 ? -13.469 5.506 -24.919 1.00 74.39 336 ASP A N 1
ATOM 2166 C CA . ASP A 1 359 ? -13.604 5.254 -26.351 1.00 75.73 336 ASP A CA 1
ATOM 2167 C C . ASP A 1 359 ? -13.910 6.538 -27.111 1.00 75.11 336 ASP A C 1
ATOM 2168 O O . ASP A 1 359 ? -13.311 6.805 -28.160 1.00 72.25 336 ASP A O 1
ATOM 2173 N N . ALA A 1 360 ? -14.830 7.353 -26.592 1.00 74.40 337 ALA A N 1
ATOM 2174 C CA . ALA A 1 360 ? -15.151 8.613 -27.254 1.00 64.30 337 ALA A CA 1
ATOM 2175 C C . ALA A 1 360 ? -13.989 9.594 -27.174 1.00 70.03 337 ALA A C 1
ATOM 2176 O O . ALA A 1 360 ? -13.714 10.318 -28.140 1.00 62.85 337 ALA A O 1
ATOM 2178 N N . PHE A 1 361 ? -13.292 9.631 -26.035 1.00 74.43 338 PHE A N 1
ATOM 2179 C CA . PHE A 1 361 ? -12.170 10.551 -25.889 1.00 65.73 338 PHE A CA 1
ATOM 2180 C C . PHE A 1 361 ? -11.061 10.231 -26.885 1.00 64.35 338 PHE A C 1
ATOM 2181 O O . PHE A 1 361 ? -10.674 11.078 -27.700 1.00 81.49 338 PHE A O 1
ATOM 2189 N N . VAL A 1 362 ? -10.539 9.003 -26.836 1.00 62.62 339 VAL A N 1
ATOM 2190 C CA . VAL A 1 362 ? -9.456 8.628 -27.738 1.00 76.06 339 VAL A CA 1
ATOM 2191 C C . VAL A 1 362 ? -9.932 8.616 -29.184 1.00 72.48 339 VAL A C 1
ATOM 2192 O O . VAL A 1 362 ? -9.129 8.798 -30.107 1.00 82.35 339 VAL A O 1
ATOM 2196 N N . GLU A 1 363 ? -11.232 8.410 -29.415 1.00 70.71 340 GLU A N 1
ATOM 2197 C CA . GLU A 1 363 ? -11.753 8.506 -30.774 1.00 68.36 340 GLU A CA 1
ATOM 2198 C C . GLU A 1 363 ? -11.637 9.931 -31.298 1.00 72.34 340 GLU A C 1
ATOM 2199 O O . GLU A 1 363 ? -11.143 10.157 -32.410 1.00 84.84 340 GLU A O 1
ATOM 2205 N N . ARG A 1 364 ? -12.081 10.910 -30.506 1.00 67.69 341 ARG A N 1
ATOM 2206 C CA . ARG A 1 364 ? -11.939 12.303 -30.918 1.00 58.95 341 ARG A CA 1
ATOM 2207 C C . ARG A 1 364 ? -10.476 12.718 -31.001 1.00 67.15 341 ARG A C 1
ATOM 2208 O O . ARG A 1 364 ? -10.122 13.594 -31.798 1.00 77.25 341 ARG A O 1
ATOM 2216 N N . CYS A 1 365 ? -9.612 12.096 -30.197 1.00 77.32 342 CYS A N 1
ATOM 2217 C CA . CYS A 1 365 ? -8.206 12.478 -30.133 1.00 74.94 342 CYS A CA 1
ATOM 2218 C C . CYS A 1 365 ? -7.403 12.038 -31.350 1.00 81.73 342 CYS A C 1
ATOM 2219 O O . CYS A 1 365 ? -6.234 12.423 -31.465 1.00 83.45 342 CYS A O 1
ATOM 2222 N N . HIS A 1 366 ? -7.982 11.241 -32.247 1.00 78.55 343 HIS A N 1
ATOM 2223 C CA . HIS A 1 366 ? -7.306 10.805 -33.462 1.00 83.72 343 HIS A CA 1
ATOM 2224 C C . HIS A 1 366 ? -7.952 11.396 -34.712 1.00 96.73 343 HIS A C 1
ATOM 2225 O O . HIS A 1 366 ? -7.939 10.777 -35.779 1.00 99.82 343 HIS A O 1
ATOM 2232 N N . LEU A 1 367 ? -8.516 12.593 -34.594 1.00 95.42 344 LEU A N 1
ATOM 2233 C CA . LEU A 1 367 ? -9.205 13.235 -35.707 1.00 87.24 344 LEU A CA 1
ATOM 2234 C C . LEU A 1 367 ? -8.474 14.494 -36.164 1.00 103.18 344 LEU A C 1
ATOM 2235 O O . LEU A 1 367 ? -8.518 14.858 -37.340 1.00 110.39 344 LEU A O 1
ATOM 2240 N N . SER A 1 370 ? -11.926 18.619 -33.685 1.00 125.81 347 SER A N 1
ATOM 2241 C CA . SER A 1 370 ? -10.769 18.061 -34.376 1.00 125.14 347 SER A CA 1
ATOM 2242 C C . SER A 1 370 ? -9.489 18.764 -33.937 1.00 127.42 347 SER A C 1
ATOM 2243 O O . SER A 1 370 ? -8.411 18.508 -34.476 1.00 111.39 347 SER A O 1
ATOM 2246 N N . ALA A 1 371 ? -9.620 19.657 -32.957 1.00 125.32 348 ALA A N 1
ATOM 2247 C CA . ALA A 1 371 ? -8.474 20.359 -32.397 1.00 113.24 348 ALA A CA 1
ATOM 2248 C C . ALA A 1 371 ? -7.846 19.622 -31.223 1.00 98.01 348 ALA A C 1
ATOM 2249 O O . ALA A 1 371 ? -6.672 19.859 -30.917 1.00 90.40 348 ALA A O 1
ATOM 2251 N N . LEU A 1 372 ? -8.604 18.748 -30.557 1.00 89.36 349 LEU A N 1
ATOM 2252 C CA . LEU A 1 372 ? -8.031 17.913 -29.507 1.00 80.43 349 LEU A CA 1
ATOM 2253 C C . LEU A 1 372 ? -6.883 17.071 -30.050 1.00 89.53 349 LEU A C 1
ATOM 2254 O O . LEU A 1 372 ? -5.895 16.820 -29.348 1.00 72.24 349 LEU A O 1
ATOM 2259 N N . HIS A 1 373 ? -7.004 16.634 -31.306 1.00 96.59 350 HIS A N 1
ATOM 2260 C CA . HIS A 1 373 ? -5.933 15.909 -31.979 1.00 103.52 350 HIS A CA 1
ATOM 2261 C C . HIS A 1 373 ? -4.621 16.683 -31.919 1.00 108.74 350 HIS A C 1
ATOM 2262 O O . HIS A 1 373 ? -3.573 16.132 -31.565 1.00 96.29 350 HIS A O 1
ATOM 2269 N N . ASN A 1 374 ? -4.667 17.974 -32.254 1.00 119.05 351 ASN A N 1
ATOM 2270 C CA . ASN A 1 374 ? -3.455 18.784 -32.273 1.00 117.00 351 ASN A CA 1
ATOM 2271 C C . ASN A 1 374 ? -3.012 19.171 -30.868 1.00 105.74 351 ASN A C 1
ATOM 2272 O O . ASN A 1 374 ? -1.809 19.269 -30.600 1.00 109.57 351 ASN A O 1
ATOM 2277 N N . ILE A 1 375 ? -3.965 19.399 -29.961 1.00 98.57 352 ILE A N 1
ATOM 2278 C CA . ILE A 1 375 ? -3.614 19.785 -28.596 1.00 95.75 352 ILE A CA 1
ATOM 2279 C C . ILE A 1 375 ? -2.860 18.658 -27.902 1.00 112.23 352 ILE A C 1
ATOM 2280 O O . ILE A 1 375 ? -1.825 18.881 -27.261 1.00 109.03 352 ILE A O 1
ATOM 2285 N N . VAL A 1 376 ? -3.364 17.429 -28.023 1.00 117.26 353 VAL A N 1
ATOM 2286 C CA . VAL A 1 376 ? -2.735 16.305 -27.337 1.00 116.40 353 VAL A CA 1
ATOM 2287 C C . VAL A 1 376 ? -1.390 15.971 -27.972 1.00 116.97 353 VAL A C 1
ATOM 2288 O O . VAL A 1 376 ? -0.395 15.754 -27.270 1.00 119.39 353 VAL A O 1
ATOM 2292 N N . TYR A 1 377 ? -1.333 15.925 -29.298 1.00 114.14 354 TYR A N 1
ATOM 2293 C CA . TYR A 1 377 ? -0.074 15.675 -29.988 1.00 121.69 354 TYR A CA 1
ATOM 2294 C C . TYR A 1 377 ? 0.588 16.980 -30.425 1.00 130.14 354 TYR A C 1
ATOM 2295 O O . TYR A 1 377 ? 1.747 16.990 -30.844 1.00 118.26 354 TYR A O 1
ATOM 2304 N N . SER A 1 385 ? 0.627 6.007 -27.860 1.00 144.68 362 SER A N 1
ATOM 2305 C CA . SER A 1 385 ? -0.569 6.831 -27.982 1.00 141.13 362 SER A CA 1
ATOM 2306 C C . SER A 1 385 ? -1.167 7.162 -26.616 1.00 136.30 362 SER A C 1
ATOM 2307 O O . SER A 1 385 ? -0.453 7.237 -25.616 1.00 152.11 362 SER A O 1
ATOM 2310 N N . ILE A 1 386 ? -2.486 7.339 -26.579 1.00 112.44 363 ILE A N 1
ATOM 2311 C CA . ILE A 1 386 ? -3.123 7.956 -25.421 1.00 89.40 363 ILE A CA 1
ATOM 2312 C C . ILE A 1 386 ? -3.678 6.948 -24.419 1.00 71.07 363 ILE A C 1
ATOM 2313 O O . ILE A 1 386 ? -3.734 7.248 -23.223 1.00 85.59 363 ILE A O 1
ATOM 2318 N N . ARG A 1 387 ? -4.098 5.764 -24.869 1.00 63.57 364 ARG A N 1
ATOM 2319 C CA . ARG A 1 387 ? -4.769 4.835 -23.963 1.00 66.42 364 ARG A CA 1
ATOM 2320 C C . ARG A 1 387 ? -3.929 4.576 -22.718 1.00 93.72 364 ARG A C 1
ATOM 2321 O O . ARG A 1 387 ? -4.401 4.751 -21.591 1.00 119.39 364 ARG A O 1
ATOM 2329 N N . HIS A 1 388 ? -2.665 4.230 -22.900 1.00 98.31 365 HIS A N 1
ATOM 2330 C CA . HIS A 1 388 ? -1.784 4.082 -21.740 1.00 115.14 365 HIS A CA 1
ATOM 2331 C C . HIS A 1 388 ? -1.448 5.423 -21.044 1.00 110.46 365 HIS A C 1
ATOM 2332 O O . HIS A 1 388 ? -0.554 5.414 -20.186 1.00 101.21 365 HIS A O 1
ATOM 2339 N N . LEU A 1 389 ? -2.125 6.518 -21.384 1.00 106.97 366 LEU A N 1
ATOM 2340 C CA . LEU A 1 389 ? -1.880 7.837 -20.795 1.00 87.13 366 LEU A CA 1
ATOM 2341 C C . LEU A 1 389 ? -0.426 8.263 -20.966 1.00 98.42 366 LEU A C 1
ATOM 2342 O O . LEU A 1 389 ? 0.003 9.272 -20.408 1.00 104.42 366 LEU A O 1
#

Organism: Legionella pneumophila subsp. pneumophila (strain Philadelphia 1 / ATCC 33152 / DSM 7513) (NCBI:txid272624)

Foldseek 3Di:
DCCVVLVVCVPDDVVLLVVVVVVCVVDPQQQQAWDADPVGDTHGSLQVLLVPPVSVVVNVVSQVPHPADPRQPNLLVCLVVPVQVSNQVQLVHVVLVVVLVVRLVVDRHDQQDDHPQQDGNLLSVLVSLDSSNNSSSVSVPYPQQQFFQDDPVRWTAGSLRSCLLSLNLVSNLSSVVSPDQQCQATDPKRQGSLLSNLQNLSLSSNLSSLVDQPVRNPQPDFIQPEVHPDGDGSLRSLLVVVVVVVSNLSSLLSNLSCVLSPRDHDPDPVSLVVLLVDHCSSLVSNCVVCPVPVVSVVVNVVCCCDPSVVVSVVPRPVD